Protein 2C0K (pdb70)

Secondary structure (P-SEA, 3-state):
ccaaaaaaaaaaaaaaaccaaaaaaaaaaaaaaaccccccccccccccccccccccaaaaaaaaaaaaaaaaaaaacccccccaaaaaaaaaaaaacccccccaaaaaaaaaaaaaaaaaaccccaaaaaaaaaaaaaaaaaaaaaaccc/ccaaaaaaaaaaaaaaaccaaaaaaaaaaaaaaaccccccccccccccccccccccaaaaaaaaaaaaaaaaaaaacccccccaaaaaaaaaaaaaaccccccaaaaaaaaaaaaaaaaaaccccaaaaaaaaaaaaaaaaaaaaaacc

Organism: Gasterophilus intestinalis (NCBI:txid84525)

Radius of gyration: 19.79 Å; Cα contacts (8 Å, |Δi|>4): 266; chains: 2; bounding box: 49×44×48 Å

Nearest PDB structures (foldseek):
  2c0k-assembly2_B  TM=1.004E+00  e=2.465E-19  Gasterophilus intestinalis
  2bk9-assembly1_A  TM=9.188E-0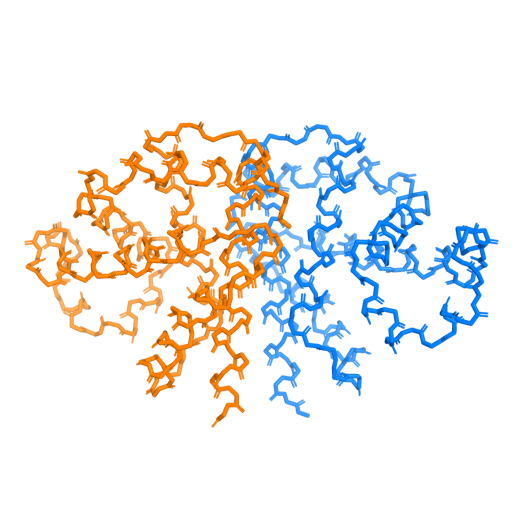1  e=6.749E-09  Drosophila melanogaster
  2g3h-assembly1_A  TM=9.208E-01  e=8.611E-09  Drosophila melanogaster
  5ziq-assembly3_C  TM=8.672E-01  e=3.592E-05  Ramazzottius varieornatus
  1x46-assembly1_A  TM=8.751E-01  e=2.290E-04  Tokunagayusurika akamusi

Solvent-accessible surface area: 15217 Å² total; per-residue (Å²): 14,68,79,135,30,14,86,30,1,65,135,9,2,109,62,1,27,90,80,22,62,129,4,0,22,57,0,1,73,74,13,2,149,86,29,76,91,4,25,90,48,40,63,109,3,106,152,49,91,70,128,81,3,40,159,42,74,136,0,84,66,59,0,30,165,39,3,132,39,6,8,88,0,7,142,10,6,39,72,98,24,63,51,98,121,0,48,82,10,7,101,93,17,3,148,94,64,82,70,112,186,31,118,27,90,10,17,10,8,25,1,3,0,5,1,53,5,1,47,79,33,40,98,10,63,56,163,17,2,15,0,3,0,19,1,4,7,53,0,9,17,26,1,57,62,57,31,85,153,70,15,83,73,127,27,15,80,22,1,73,131,5,1,110,63,2,29,87,77,24,60,124,3,0,20,65,0,2,107,79,13,14,184,91,29,78,75,3,36,88,82,41,70,118,7,124,154,57,89,79,137,91,10,39,59,37,81,131,1,98,83,63,0,35,98,37,4,142,41,6,8,92,0,6,138,17,5,40,71,92,25,58,74,70,48,0,46,89,16,8,80,122,17,0,113,86,54,82,149,77,147,29,114,28,72,13,23,10,12,28,1,2,1,2,3,52,7,1,49,76,38,41,94,9,65,50,149,22,4,16,1,2,1,21,0,4,8,38,0,9,14,26,1,54,73,60,27,93,130

B-factor: mean 46.14, std 9.53, range [27.05, 77.06]

Structure (mmCIF, N/CA/C/O backbone):
data_2C0K
#
_entry.id   2C0K
#
_cell.length_a   47.697
_cell.length_b   47.697
_cell.length_c   145.245
_cell.angle_alpha   90.00
_cell.angle_beta   90.00
_cell.angle_gamma   120.00
#
_symmetry.space_group_name_H-M   'P 31'
#
loop_
_entity.id
_entity.type
_entity.pdbx_description
1 polymer HEMOGLOBIN
2 non-polymer 'PROTOPORPHYRIN IX CONTAINING FE'
3 non-polymer 'OXYGEN MOLECULE'
4 water water
#
loop_
_atom_site.group_PDB
_atom_site.id
_atom_site.type_symbol
_atom_site.label_atom_id
_atom_site.label_alt_id
_atom_site.label_comp_id
_atom_site.label_asym_id
_atom_site.label_entity_id
_atom_site.label_seq_id
_atom_site.pdbx_PDB_ins_code
_atom_site.Cartn_x
_atom_site.Cartn_y
_atom_site.Cartn_z
_atom_site.occupancy
_atom_site.B_iso_or_equiv
_atom_site.auth_seq_id
_atom_site.auth_comp_id
_atom_site.auth_asym_id
_atom_site.auth_atom_id
_atom_site.pdbx_PDB_model_num
ATOM 1 N N . MET A 1 1 ? 10.263 -7.566 -4.747 1.00 47.36 1 MET A N 1
ATOM 2 C CA . MET A 1 1 ? 9.077 -7.905 -5.617 1.00 47.69 1 MET A CA 1
ATOM 3 C C . MET A 1 1 ? 9.155 -9.333 -6.212 1.00 47.89 1 MET A C 1
ATOM 4 O O . MET A 1 1 ? 10.028 -9.649 -7.048 1.00 48.03 1 MET A O 1
ATOM 9 N N . ASN A 1 2 ? 8.229 -10.164 -5.758 1.00 47.66 2 ASN A N 1
ATOM 10 C CA . ASN A 1 2 ? 8.058 -11.566 -6.180 1.00 47.92 2 ASN A CA 1
ATOM 11 C C . ASN A 1 2 ? 8.046 -11.829 -7.684 1.00 48.09 2 ASN A C 1
ATOM 12 O O . ASN A 1 2 ? 7.713 -10.959 -8.465 1.00 49.43 2 ASN A O 1
ATOM 17 N N . SER A 1 3 ? 8.207 -13.098 -8.042 1.00 47.56 3 SER A N 1
ATOM 18 C CA . SER A 1 3 ? 7.861 -13.597 -9.382 1.00 47.02 3 SER A CA 1
ATOM 19 C C . SER A 1 3 ? 6.306 -13.797 -9.568 1.00 46.84 3 SER A C 1
ATOM 20 O O . SER A 1 3 ? 5.763 -13.554 -10.647 1.00 46.28 3 SER A O 1
ATOM 23 N N . GLU A 1 4 ? 5.629 -14.255 -8.520 1.00 46.46 4 GLU A N 1
ATOM 24 C CA . GLU A 1 4 ? 4.158 -14.347 -8.540 1.00 47.16 4 GLU A CA 1
ATOM 25 C C . GLU A 1 4 ? 3.488 -12.950 -8.442 1.00 44.97 4 GLU A C 1
ATOM 26 O O . GLU A 1 4 ? 2.398 -12.743 -8.961 1.00 45.27 4 GLU A O 1
ATOM 32 N N . GLU A 1 5 ? 4.153 -12.016 -7.769 1.00 42.57 5 GLU A N 1
ATOM 33 C CA . GLU A 1 5 ? 3.642 -10.663 -7.646 1.00 41.28 5 GLU A CA 1
ATOM 34 C C . GLU A 1 5 ? 3.719 -9.868 -9.002 1.00 41.23 5 GLU A C 1
ATOM 35 O O . GLU A 1 5 ? 2.779 -9.146 -9.369 1.00 40.43 5 GLU A O 1
ATOM 41 N N . VAL A 1 6 ? 4.823 -10.054 -9.737 1.00 40.86 6 VAL A N 1
ATOM 42 C CA . VAL A 1 6 ? 5.008 -9.433 -11.062 1.00 40.00 6 VAL A CA 1
ATOM 43 C C . VAL A 1 6 ? 3.943 -9.910 -12.043 1.00 40.80 6 VAL A C 1
ATOM 44 O O . VAL A 1 6 ? 3.342 -9.104 -12.780 1.00 40.67 6 VAL A O 1
ATOM 48 N N . ASN A 1 7 ? 3.727 -11.219 -12.075 1.00 40.76 7 ASN A N 1
ATOM 49 C CA . ASN A 1 7 ? 2.778 -11.796 -12.987 1.00 41.13 7 ASN A CA 1
ATOM 50 C C . ASN A 1 7 ? 1.316 -11.415 -12.639 1.00 40.60 7 ASN A C 1
ATOM 51 O O . ASN A 1 7 ? 0.492 -11.211 -13.525 1.00 40.39 7 ASN A O 1
ATOM 56 N N . ASP A 1 8 ? 1.033 -11.263 -11.354 1.00 40.19 8 ASP A N 1
ATOM 57 C CA . ASP A 1 8 ? -0.297 -10.822 -10.927 1.00 40.43 8 ASP A CA 1
ATOM 58 C C . ASP A 1 8 ? -0.599 -9.367 -11.345 1.00 39.58 8 ASP A C 1
ATOM 59 O O . ASP A 1 8 ? -1.730 -9.050 -11.771 1.00 38.39 8 ASP A O 1
ATOM 64 N N . ILE A 1 9 ? 0.420 -8.499 -11.236 1.00 38.62 9 ILE A N 1
ATOM 65 C CA . ILE A 1 9 ? 0.298 -7.121 -11.631 1.00 38.47 9 ILE A CA 1
ATOM 66 C C . ILE A 1 9 ? 0.106 -6.993 -13.139 1.00 40.23 9 ILE A C 1
ATOM 67 O O . ILE A 1 9 ? -0.700 -6.185 -13.597 1.00 41.66 9 ILE A O 1
ATOM 72 N N . LYS A 1 10 ? 0.815 -7.825 -13.908 1.00 41.10 10 LYS A N 1
ATOM 73 C CA . LYS A 1 10 ? 0.638 -7.861 -15.375 1.00 41.23 10 LYS A CA 1
ATOM 74 C C . LYS A 1 10 ? -0.729 -8.403 -15.800 1.00 41.68 10 LYS A C 1
ATOM 75 O O . LYS A 1 10 ? -1.428 -7.776 -16.599 1.00 42.99 10 LYS A O 1
ATOM 81 N N . ARG A 1 11 ? -1.108 -9.566 -15.282 1.00 41.08 11 ARG A N 1
ATOM 82 C CA . ARG A 1 11 ? -2.376 -10.176 -15.678 1.00 41.64 11 ARG A CA 1
ATOM 83 C C . ARG A 1 11 ? -3.567 -9.223 -15.418 1.00 40.22 11 ARG A C 1
ATOM 84 O O . ARG A 1 11 ? -4.337 -8.935 -16.309 1.00 40.33 11 ARG A O 1
ATOM 92 N N . THR A 1 12 ? -3.652 -8.701 -14.202 1.00 39.68 12 THR A N 1
ATOM 93 C CA . THR A 1 12 ? -4.756 -7.808 -13.812 1.00 37.82 12 THR A CA 1
ATOM 94 C C . THR A 1 12 ? -4.684 -6.422 -14.501 1.00 37.01 12 THR A C 1
ATOM 95 O O . THR A 1 12 ? -5.704 -5.829 -14.812 1.00 36.82 12 THR A O 1
ATOM 99 N N . TRP A 1 13 ? -3.481 -5.928 -14.736 1.00 36.72 13 TRP A N 1
ATOM 100 C CA . TRP A 1 13 ? -3.336 -4.613 -15.334 1.00 37.44 13 TRP A CA 1
ATOM 101 C C . TRP A 1 13 ? -3.875 -4.559 -16.793 1.00 37.25 13 TRP A C 1
ATOM 102 O O . TRP A 1 13 ? -4.479 -3.580 -17.193 1.00 36.61 13 TRP A O 1
ATOM 113 N N . GLU A 1 14 ? -3.682 -5.647 -17.541 1.00 37.60 14 GLU A N 1
ATOM 114 C CA . GLU A 1 14 ? -4.237 -5.778 -18.910 1.00 38.18 14 GLU A CA 1
ATOM 115 C C . GLU A 1 14 ? -5.721 -5.440 -19.009 1.00 38.53 14 GLU A C 1
ATOM 116 O O . GLU A 1 14 ? -6.172 -4.949 -20.023 1.00 39.05 14 GLU A O 1
ATOM 122 N N . VAL A 1 15 ? -6.483 -5.782 -17.978 1.00 38.88 15 VAL A N 1
ATOM 123 C CA . VAL A 1 15 ? -7.924 -5.497 -17.956 1.00 38.81 15 VAL A CA 1
ATOM 124 C C . VAL A 1 15 ? -8.191 -3.981 -17.942 1.00 39.15 15 VAL A C 1
ATOM 125 O O . VAL A 1 15 ? -9.132 -3.503 -18.582 1.00 40.34 15 VAL A O 1
ATOM 129 N N . VAL A 1 16 ? -7.370 -3.236 -17.196 1.00 38.56 16 VAL A N 1
ATOM 130 C CA . VAL A 1 16 ? -7.522 -1.781 -17.107 1.00 37.91 16 VAL A CA 1
ATOM 131 C C . VAL A 1 16 ? -7.023 -1.131 -18.389 1.00 39.12 16 VAL A C 1
ATOM 132 O O . VAL A 1 16 ? -7.612 -0.158 -18.875 1.00 38.96 16 VAL A O 1
ATOM 136 N N . ALA A 1 17 ? -5.925 -1.677 -18.936 1.00 39.63 17 ALA A N 1
ATOM 137 C CA . ALA A 1 17 ? -5.298 -1.136 -20.152 1.00 39.81 17 ALA A CA 1
ATOM 138 C C . ALA A 1 17 ? -6.206 -1.262 -21.372 1.00 40.64 17 ALA A C 1
ATOM 139 O O . ALA A 1 17 ? -5.976 -0.611 -22.384 1.00 41.29 17 ALA A O 1
ATOM 141 N N . ALA A 1 18 ? -7.230 -2.106 -21.271 1.00 40.80 18 ALA A N 1
ATOM 142 C CA . ALA A 1 18 ? -8.152 -2.315 -22.375 1.00 42.86 18 ALA A CA 1
ATOM 143 C C . ALA A 1 18 ? -9.085 -1.089 -22.621 1.00 44.15 18 ALA A C 1
ATOM 144 O O . ALA A 1 18 ? -9.606 -0.909 -23.728 1.00 44.36 18 ALA A O 1
ATOM 146 N N . LYS A 1 19 ? -9.262 -0.253 -21.578 1.00 45.70 19 LYS A N 1
ATOM 147 C CA . LYS A 1 19 ? -10.222 0.878 -21.604 1.00 46.71 19 LYS A CA 1
ATOM 148 C C . LYS A 1 19 ? -9.614 2.138 -20.953 1.00 46.98 19 LYS A C 1
ATOM 149 O O . LYS A 1 19 ? -10.205 2.719 -20.059 1.00 47.92 19 LYS A O 1
ATOM 155 N N . MET A 1 20 ? -8.437 2.547 -21.431 1.00 47.40 20 MET A N 1
ATOM 156 C CA . MET A 1 20 ? -7.605 3.577 -20.758 1.00 47.61 20 MET A CA 1
ATOM 157 C C . MET A 1 20 ? -8.375 4.867 -20.462 1.00 47.84 20 MET A C 1
ATOM 158 O O . MET A 1 20 ? -8.241 5.454 -19.380 1.00 47.28 20 MET A O 1
ATOM 163 N N . THR A 1 21 ? -9.121 5.340 -21.452 1.00 48.29 21 THR A N 1
ATOM 164 C CA . THR A 1 21 ? -9.797 6.611 -21.347 1.00 48.48 21 THR A CA 1
ATOM 165 C C . THR A 1 21 ? -10.942 6.560 -20.316 1.00 48.13 21 THR A C 1
ATOM 166 O O . THR A 1 21 ? -11.119 7.503 -19.519 1.00 48.06 21 THR A O 1
ATOM 170 N N . GLU A 1 22 ? -11.681 5.453 -20.304 1.00 47.23 22 GLU A N 1
ATOM 171 C CA . GLU A 1 22 ? -12.753 5.268 -19.330 1.00 48.12 22 GLU A CA 1
ATOM 172 C C . GLU A 1 22 ? -12.218 5.112 -17.893 1.00 46.95 22 GLU A C 1
ATOM 173 O O . GLU A 1 22 ? -12.840 5.575 -16.939 1.00 47.37 22 GLU A O 1
ATOM 179 N N . ALA A 1 23 ? -11.059 4.477 -17.755 1.00 45.41 23 ALA A N 1
ATOM 180 C CA . ALA A 1 23 ? -10.415 4.338 -16.456 1.00 43.90 23 ALA A CA 1
ATOM 181 C C . ALA A 1 23 ? -9.786 5.661 -15.997 1.00 43.18 23 ALA A C 1
ATOM 182 O O . ALA A 1 23 ? -9.803 5.985 -14.812 1.00 42.31 23 ALA A O 1
ATOM 184 N N . GLY A 1 24 ? -9.231 6.418 -16.948 1.00 42.40 24 GLY A N 1
ATOM 185 C CA . GLY A 1 24 ? -8.555 7.674 -16.629 1.00 41.77 24 GLY A CA 1
ATOM 186 C C . GLY A 1 24 ? -9.510 8.723 -16.095 1.00 41.49 24 GLY A C 1
ATOM 187 O O . GLY A 1 24 ? -9.210 9.407 -15.116 1.00 40.91 24 GLY A O 1
ATOM 188 N N . VAL A 1 25 ? -10.671 8.843 -16.755 1.00 41.23 25 VAL A N 1
ATOM 189 C CA . VAL A 1 25 ? -11.740 9.754 -16.333 1.00 41.09 25 VAL A CA 1
A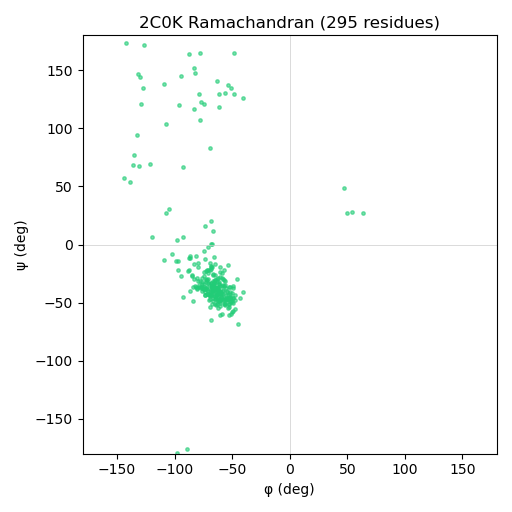TOM 190 C C . VAL A 1 25 ? -12.237 9.401 -14.911 1.00 41.39 25 VAL A C 1
ATOM 191 O O . VAL A 1 25 ? -12.244 10.252 -14.004 1.00 41.22 25 VAL A O 1
ATOM 195 N N . GLU A 1 26 ? -12.598 8.141 -14.719 1.00 41.59 26 GLU A N 1
ATOM 196 C CA . GLU A 1 26 ? -12.938 7.630 -13.402 1.00 41.60 26 GLU A CA 1
ATOM 197 C C . GLU A 1 26 ? -11.848 7.945 -12.366 1.00 41.35 26 GLU A C 1
ATOM 198 O O . GLU A 1 26 ? -12.147 8.371 -11.251 1.00 41.44 26 GLU A O 1
ATOM 204 N N . MET A 1 27 ? -10.588 7.726 -12.736 1.00 41.15 27 MET A N 1
ATOM 205 C CA . MET A 1 27 ? -9.480 7.988 -11.818 1.00 41.26 27 MET A CA 1
ATOM 206 C C . MET A 1 27 ? -9.436 9.487 -11.392 1.00 40.48 27 MET A C 1
ATOM 207 O O . MET A 1 27 ? -9.402 9.793 -10.221 1.00 39.66 27 MET A O 1
ATOM 212 N N . LEU A 1 28 ? -9.485 10.393 -12.369 1.00 40.54 28 LEU A N 1
ATOM 213 C CA . LEU A 1 28 ? -9.321 11.832 -12.088 1.00 40.94 28 LEU A CA 1
ATOM 214 C C . LEU A 1 28 ? -10.498 12.425 -11.281 1.00 40.96 28 LEU A C 1
ATOM 215 O O . LEU A 1 28 ? -10.296 13.275 -10.429 1.00 40.75 28 LEU A O 1
ATOM 220 N N . LYS A 1 29 ? -11.714 11.957 -11.555 1.00 41.09 29 LYS A N 1
ATOM 221 C CA . LYS A 1 29 ? -12.903 12.503 -10.887 1.00 41.54 29 LYS A CA 1
ATOM 222 C C . LYS A 1 29 ? -13.115 11.994 -9.440 1.00 41.26 29 LYS A C 1
ATOM 223 O O . LYS A 1 29 ? -13.603 12.728 -8.591 1.00 41.39 29 LYS A O 1
ATOM 229 N N . ARG A 1 30 ? -12.703 10.761 -9.166 1.00 40.89 30 ARG A N 1
ATOM 230 C CA . ARG A 1 30 ? -12.579 10.289 -7.781 1.00 40.83 30 ARG A CA 1
ATOM 231 C C . ARG A 1 30 ? -11.520 11.097 -7.049 1.00 40.16 30 ARG A C 1
ATOM 232 O O . ARG A 1 30 ? -11.710 11.510 -5.898 1.00 41.37 30 ARG A O 1
ATOM 240 N N . TYR A 1 31 ? -10.401 11.306 -7.717 1.00 38.54 31 TYR A N 1
ATOM 241 C CA . TYR A 1 31 ? -9.251 11.931 -7.118 1.00 37.70 31 TYR A CA 1
ATOM 242 C C . TYR A 1 31 ? -9.547 13.390 -6.703 1.00 38.69 31 TYR A C 1
ATOM 243 O O . TYR A 1 31 ? -9.211 13.807 -5.590 1.00 39.33 31 TYR A O 1
ATOM 252 N N . PHE A 1 32 ? -10.184 14.148 -7.592 1.00 38.99 32 PHE A N 1
ATOM 253 C CA . PHE A 1 32 ? -10.482 15.543 -7.307 1.00 39.70 32 PHE A CA 1
ATOM 254 C C . PHE A 1 32 ? -11.668 15.679 -6.337 1.00 41.16 32 PHE A C 1
ATOM 255 O O . PHE A 1 32 ? -11.711 16.619 -5.521 1.00 42.12 32 PHE A O 1
ATOM 263 N N . LYS A 1 33 ? -12.578 14.698 -6.375 1.00 41.66 33 LYS A N 1
ATOM 264 C CA . LYS A 1 33 ? -13.720 14.653 -5.458 1.00 43.19 33 LYS A CA 1
ATOM 265 C C . LYS A 1 33 ? -13.259 14.333 -4.044 1.00 43.66 33 LYS A C 1
ATOM 266 O O . LYS A 1 33 ? -13.705 14.940 -3.085 1.00 43.42 33 LYS A O 1
ATOM 272 N N . LYS A 1 34 ? -12.353 13.377 -3.930 1.00 44.62 34 LYS A N 1
ATOM 273 C CA . LYS A 1 34 ? -11.900 12.907 -2.633 1.00 45.29 34 LYS A CA 1
ATOM 274 C C . LYS A 1 34 ? -10.779 13.788 -2.082 1.00 45.41 34 LYS A C 1
ATOM 275 O O . LYS A 1 34 ? -10.592 13.872 -0.888 1.00 46.48 34 LYS A O 1
ATOM 281 N N . TYR A 1 35 ? -10.039 14.439 -2.968 1.00 45.55 35 TYR A N 1
ATOM 282 C CA . TYR A 1 35 ? -8.903 15.250 -2.554 1.00 45.83 35 TYR A CA 1
ATOM 283 C C . TYR A 1 35 ? -8.869 16.590 -3.286 1.00 46.17 35 TYR A C 1
ATOM 284 O O . TYR A 1 35 ? -7.964 16.846 -4.061 1.00 46.38 35 TYR A O 1
ATOM 293 N N . PRO A 1 36 ? -9.833 17.475 -2.989 1.00 46.91 36 PRO A N 1
ATOM 294 C CA . PRO A 1 36 ? -10.081 18.655 -3.843 1.00 46.37 36 PRO A CA 1
ATOM 295 C C . PRO A 1 36 ? -8.945 19.670 -3.810 1.00 45.72 36 PRO A C 1
ATOM 296 O O . PRO A 1 36 ? -8.832 20.485 -4.717 1.00 45.71 36 PRO A O 1
ATOM 300 N N . HIS A 1 37 ? -8.102 19.614 -2.785 1.00 44.93 37 HIS A N 1
ATOM 301 C CA . HIS A 1 37 ? -6.934 20.507 -2.729 1.00 44.89 37 HIS A CA 1
ATOM 302 C C . HIS A 1 37 ? -5.997 20.352 -3.950 1.00 44.76 37 HIS A C 1
ATOM 303 O O . HIS A 1 37 ? -5.438 21.321 -4.431 1.00 44.84 37 HIS A O 1
ATOM 310 N N . ASN A 1 38 ? -5.878 19.129 -4.456 1.00 45.06 38 ASN A N 1
ATOM 311 C CA . ASN A 1 38 ? -4.981 18.828 -5.591 1.00 45.08 38 ASN A CA 1
ATOM 312 C C . ASN A 1 38 ? -5.421 19.512 -6.895 1.00 45.90 38 ASN A C 1
ATOM 313 O O . ASN A 1 38 ? -4.680 19.519 -7.894 1.00 45.87 38 ASN A O 1
ATOM 318 N N . LEU A 1 39 ? -6.629 20.078 -6.875 1.00 46.48 39 LEU A N 1
ATOM 319 C CA . LEU A 1 39 ? -7.131 20.892 -7.970 1.00 46.61 39 LEU A CA 1
ATOM 320 C C . LEU A 1 39 ? -6.242 22.152 -8.198 1.00 46.91 39 LEU A C 1
ATOM 321 O O . LEU A 1 39 ? -6.039 22.590 -9.337 1.00 47.06 39 LEU A O 1
ATOM 326 N N . ASN A 1 40 ? -5.663 22.673 -7.122 1.00 46.83 40 ASN A N 1
ATOM 327 C CA . ASN A 1 40 ? -4.820 23.863 -7.216 1.00 46.94 40 ASN A CA 1
ATOM 328 C C . ASN A 1 40 ? -3.642 23.711 -8.193 1.00 47.09 40 ASN A C 1
ATOM 329 O O . ASN A 1 40 ? -3.099 24.714 -8.685 1.00 47.42 40 ASN A O 1
ATOM 334 N N . HIS A 1 41 ? -3.252 22.464 -8.467 1.00 46.53 41 HIS A N 1
ATOM 335 C CA . HIS A 1 41 ? -2.115 22.189 -9.341 1.00 46.20 41 HIS A CA 1
ATOM 336 C C . HIS A 1 41 ? -2.543 22.221 -10.771 1.00 46.42 41 HIS A C 1
ATOM 337 O O . HIS A 1 41 ? -1.712 22.293 -11.670 1.00 46.00 41 HIS A O 1
ATOM 344 N N . PHE A 1 42 ? -3.858 22.139 -10.985 1.00 46.76 42 PHE A N 1
ATOM 345 C CA . PHE A 1 42 ? -4.435 22.140 -12.321 1.00 47.50 42 PHE A CA 1
ATOM 346 C C . PHE A 1 42 ? -5.415 23.318 -12.488 1.00 48.16 42 PHE A C 1
ATOM 347 O O . PHE A 1 42 ? -6.641 23.105 -12.595 1.00 47.92 42 PHE A O 1
ATOM 355 N N . PRO A 1 43 ? -4.883 24.566 -12.527 1.00 49.00 43 PRO A N 1
ATOM 356 C CA . PRO A 1 43 ? -5.726 25.799 -12.594 1.00 49.49 43 PRO A CA 1
ATOM 357 C C . PRO A 1 43 ? -6.845 25.716 -13.665 1.00 50.06 43 PRO A C 1
ATOM 358 O O . PRO A 1 43 ? -7.993 26.075 -13.392 1.00 49.85 43 PRO A O 1
ATOM 362 N N . TRP A 1 44 ? -6.509 25.203 -14.845 1.00 50.77 44 TRP A N 1
ATOM 363 C CA . TRP A 1 44 ? -7.482 25.075 -15.934 1.00 51.60 44 TRP A CA 1
ATOM 364 C C . TRP A 1 44 ? -8.704 24.214 -15.571 1.00 52.53 44 TRP A C 1
ATOM 365 O O . TRP A 1 44 ? -9.794 24.421 -16.105 1.00 52.58 44 TRP A O 1
ATOM 376 N N . PHE A 1 45 ? -8.521 23.252 -14.667 1.00 53.71 45 PHE A N 1
ATOM 377 C CA . PHE A 1 45 ? -9.599 22.310 -14.348 1.00 55.06 45 PHE A CA 1
ATOM 378 C C . PHE A 1 45 ? -10.590 22.829 -13.286 1.00 56.23 45 PHE A C 1
ATOM 379 O O . PHE A 1 45 ? -11.776 22.444 -13.287 1.00 56.68 45 PHE A O 1
ATOM 387 N N . LYS A 1 46 ? -10.125 23.723 -12.411 1.00 57.13 46 LYS A N 1
ATOM 388 C CA . LYS A 1 46 ? -11.032 24.359 -11.427 1.00 58.28 46 LYS A CA 1
ATOM 389 C C . LYS A 1 46 ? -11.929 25.412 -12.065 1.00 58.52 46 LYS A C 1
ATOM 390 O O . LYS A 1 46 ? -13.011 25.699 -11.559 1.00 59.75 46 LYS A O 1
ATOM 396 N N . GLU A 1 47 ? -11.487 25.958 -13.195 1.00 57.91 47 GLU A N 1
ATOM 397 C CA . GLU A 1 47 ? -12.224 27.000 -13.894 1.00 57.12 47 GLU A CA 1
ATOM 398 C C . GLU A 1 47 ? -13.533 26.466 -14.486 1.00 57.20 47 GLU A C 1
ATOM 399 O O . GLU A 1 47 ? -14.273 27.199 -15.120 1.00 57.76 47 GLU A O 1
ATOM 405 N N . ILE A 1 48 ? -13.803 25.183 -14.268 1.00 56.88 48 ILE A N 1
ATOM 406 C CA . ILE A 1 48 ? -14.917 24.501 -14.927 1.00 56.54 48 ILE A CA 1
ATOM 407 C C . ILE A 1 48 ? -15.770 23.824 -13.876 1.00 56.40 48 ILE A C 1
ATOM 408 O O . ILE A 1 48 ? -15.246 23.180 -12.981 1.00 56.92 48 ILE A O 1
ATOM 413 N N . PRO A 1 49 ? -17.098 23.970 -13.974 1.00 56.38 49 PRO A N 1
ATOM 414 C CA . PRO A 1 49 ? -17.988 23.267 -13.025 1.00 56.81 49 PRO A CA 1
ATOM 415 C C . PRO A 1 49 ? -17.703 21.742 -12.972 1.00 57.00 49 PRO A C 1
ATOM 416 O O . PRO A 1 49 ? -17.476 21.108 -14.012 1.00 56.97 49 PRO A O 1
ATOM 420 N N . PHE A 1 50 ? -17.697 21.188 -11.761 1.00 57.37 50 PHE A N 1
ATOM 421 C CA . PHE A 1 50 ? -17.155 19.848 -11.506 1.00 57.84 50 PHE A CA 1
ATOM 422 C C . PHE A 1 50 ? -17.829 18.746 -12.323 1.00 57.83 50 PHE A C 1
ATOM 423 O O . PHE A 1 50 ? -17.176 17.812 -12.760 1.00 58.43 50 PHE A O 1
ATOM 431 N N . ASP A 1 51 ? -19.147 18.833 -12.467 1.00 57.81 51 ASP A N 1
ATOM 432 C CA . ASP A 1 51 ? -19.912 17.805 -13.150 1.00 57.88 51 ASP A CA 1
ATOM 433 C C . ASP A 1 51 ? -19.721 17.879 -14.681 1.00 57.38 51 ASP A C 1
ATOM 434 O O . ASP A 1 51 ? -20.195 17.012 -15.422 1.00 57.37 51 ASP A O 1
ATOM 439 N N . ASP A 1 52 ? -19.009 18.902 -15.134 1.00 56.75 52 ASP A N 1
ATOM 440 C CA . ASP A 1 52 ? -18.752 19.093 -16.560 1.00 56.52 52 ASP A CA 1
ATOM 441 C C . ASP A 1 52 ? -17.397 18.542 -16.987 1.00 55.41 52 ASP A C 1
ATOM 442 O O . ASP A 1 52 ? -17.129 18.397 -18.179 1.00 55.73 52 ASP A O 1
ATOM 447 N N . LEU A 1 53 ? -16.544 18.246 -16.010 1.00 54.16 53 LEU A N 1
ATOM 448 C CA . LEU A 1 53 ? -15.168 17.821 -16.283 1.00 53.02 53 LEU A CA 1
ATOM 449 C C . LEU A 1 53 ? -15.066 16.458 -17.066 1.00 52.78 53 LEU A C 1
ATOM 450 O O . LEU A 1 53 ? -14.297 16.352 -18.032 1.00 51.43 53 LEU A O 1
ATOM 455 N N . PRO A 1 54 ? -15.822 15.415 -16.614 1.00 52.91 54 PRO A N 1
ATOM 456 C CA . PRO A 1 54 ? -15.802 14.118 -17.291 1.00 53.51 54 PRO A CA 1
ATOM 457 C C . PRO A 1 54 ? -15.918 14.222 -18.817 1.00 54.23 54 PRO A C 1
ATOM 458 O O . PRO A 1 54 ? -15.357 13.391 -19.534 1.00 54.43 54 PRO A O 1
ATOM 462 N N . GLU A 1 55 ? -16.599 15.255 -19.299 1.00 55.06 55 GLU A N 1
ATOM 463 C CA . GLU A 1 55 ? -16.890 15.388 -20.732 1.00 55.94 55 GLU A CA 1
ATOM 464 C C . GLU A 1 55 ? -16.047 16.504 -21.392 1.00 55.21 55 GLU A C 1
ATOM 465 O O . GLU A 1 55 ? -16.457 17.093 -22.392 1.00 55.63 55 GLU A O 1
ATOM 471 N N . ASN A 1 56 ? -14.870 16.773 -20.818 1.00 54.10 56 ASN A N 1
ATOM 472 C CA . ASN A 1 56 ? -13.971 17.814 -21.316 1.00 52.51 56 ASN A CA 1
ATOM 473 C C . ASN A 1 56 ? -12.720 17.198 -21.964 1.00 51.63 56 ASN A C 1
ATOM 474 O O . ASN A 1 56 ? -12.159 16.234 -21.455 1.00 51.31 56 ASN A O 1
ATOM 479 N N . ALA A 1 57 ? -12.301 17.761 -23.090 1.00 50.52 57 ALA A N 1
ATOM 480 C CA . ALA A 1 57 ? -11.328 17.100 -23.964 1.00 48.90 57 ALA A CA 1
ATOM 481 C C . ALA A 1 57 ? -9.930 17.011 -23.321 1.00 47.73 57 ALA A C 1
ATOM 482 O O . ALA A 1 57 ? -9.260 15.982 -23.412 1.00 47.59 57 ALA A O 1
ATOM 484 N N . ARG A 1 58 ? -9.501 18.091 -22.681 1.00 45.66 58 ARG A N 1
ATOM 485 C CA . ARG A 1 58 ? -8.202 18.124 -22.052 1.00 43.66 58 ARG A CA 1
ATOM 486 C C . ARG A 1 58 ? -8.185 17.196 -20.827 1.00 42.42 58 ARG A C 1
ATOM 487 O O . ARG A 1 58 ? -7.138 16.724 -20.404 1.00 42.01 58 ARG A O 1
ATOM 495 N N . PHE A 1 59 ? -9.367 16.913 -20.307 1.00 40.77 59 PHE A N 1
ATOM 496 C CA . PHE A 1 59 ? -9.519 16.193 -19.067 1.00 39.49 59 PHE A CA 1
ATOM 497 C C . PHE A 1 59 ? -9.518 14.668 -19.308 1.00 39.37 59 PHE A C 1
ATOM 498 O O . PHE A 1 59 ? -8.929 13.914 -18.530 1.00 39.66 59 PHE A O 1
ATOM 506 N N . LYS A 1 60 ? -10.173 14.231 -20.390 1.00 39.25 60 LYS A N 1
ATOM 507 C CA . LYS A 1 60 ? -10.075 12.820 -20.855 1.00 40.42 60 LYS A CA 1
ATOM 508 C C . LYS A 1 60 ? -8.672 12.491 -21.369 1.00 40.00 60 LYS A C 1
ATOM 509 O O . LYS A 1 60 ? -8.117 11.457 -21.052 1.00 40.27 60 LYS A O 1
ATOM 515 N N . THR A 1 61 ? -8.100 13.399 -22.126 1.00 40.27 61 THR A N 1
ATOM 516 C CA . THR A 1 61 ? -6.770 13.208 -22.664 1.00 41.62 61 THR A CA 1
ATOM 517 C C . THR A 1 61 ? -5.688 13.099 -21.573 1.00 41.58 61 THR A C 1
ATOM 518 O O . THR A 1 61 ? -4.736 12.301 -21.699 1.00 41.78 61 THR A O 1
ATOM 522 N N . HIS A 1 62 ? -5.830 13.890 -20.510 1.00 41.29 62 HIS A N 1
ATOM 523 C CA . HIS A 1 62 ? -4.831 13.901 -19.456 1.00 40.02 62 HIS A CA 1
ATOM 524 C C . HIS A 1 62 ? -4.900 12.632 -18.603 1.00 39.71 62 HIS A C 1
ATOM 525 O O . HIS A 1 62 ? -3.864 12.078 -18.220 1.00 38.80 62 HIS A O 1
ATOM 532 N N . GLY A 1 63 ? -6.125 12.187 -18.304 1.00 38.60 63 GLY A N 1
ATOM 533 C CA . GLY A 1 63 ? -6.335 10.922 -17.643 1.00 38.52 63 GLY A CA 1
ATOM 534 C C . GLY A 1 63 ? -5.644 9.775 -18.365 1.00 39.09 63 GLY A C 1
ATOM 535 O O . GLY A 1 63 ? -4.840 9.044 -17.773 1.00 39.37 63 GLY A O 1
ATOM 536 N N . THR A 1 64 ? -5.939 9.632 -19.653 1.00 39.07 64 THR A N 1
ATOM 537 C CA . THR A 1 64 ? -5.267 8.644 -20.496 1.00 38.71 64 THR A CA 1
ATOM 538 C C . THR A 1 64 ? -3.708 8.710 -20.388 1.00 38.91 64 THR A C 1
ATOM 539 O O . THR A 1 64 ? -3.060 7.687 -20.138 1.00 39.70 64 THR A O 1
ATOM 543 N N . ARG A 1 65 ? -3.132 9.910 -20.515 1.00 37.61 65 ARG A N 1
ATOM 544 C CA . ARG A 1 65 ? -1.676 10.048 -20.496 1.00 37.76 65 ARG A CA 1
ATOM 545 C C . ARG A 1 65 ? -1.016 9.594 -19.167 1.00 37.15 65 ARG A C 1
ATOM 546 O O . ARG A 1 65 ? 0.065 9.046 -19.181 1.00 36.80 65 ARG A O 1
ATOM 554 N N . ILE A 1 66 ? -1.675 9.857 -18.025 1.00 37.24 66 ILE A N 1
ATOM 555 C CA . ILE A 1 66 ? -1.183 9.340 -16.711 1.00 35.75 66 ILE A CA 1
ATOM 556 C C . ILE A 1 66 ? -1.084 7.796 -16.740 1.00 36.03 66 ILE A C 1
ATOM 557 O O . ILE A 1 66 ? -0.043 7.220 -16.400 1.00 35.39 66 ILE A O 1
ATOM 562 N N . LEU A 1 67 ? -2.147 7.152 -17.220 1.00 35.75 67 LEU A N 1
ATOM 563 C CA . LEU A 1 67 ? -2.241 5.689 -17.202 1.00 35.12 67 LEU A CA 1
ATOM 564 C C . LEU A 1 67 ? -1.323 5.016 -18.241 1.00 35.41 67 LEU A C 1
ATOM 565 O O . LEU A 1 67 ? -0.847 3.930 -18.024 1.00 35.12 67 LEU A O 1
ATOM 570 N N . ARG A 1 68 ? -1.063 5.710 -19.351 1.00 36.60 68 ARG A N 1
ATOM 571 C CA . ARG A 1 68 ? -0.193 5.181 -20.417 1.00 36.69 68 ARG A CA 1
ATOM 572 C C . ARG A 1 68 ? 1.276 5.184 -20.006 1.00 36.86 68 ARG A C 1
ATOM 573 O O . ARG A 1 68 ? 2.047 4.309 -20.420 1.00 37.74 68 ARG A O 1
ATOM 581 N N . GLN A 1 69 ? 1.667 6.154 -19.183 1.00 37.05 69 GLN A N 1
ATOM 582 C CA . GLN A 1 69 ? 2.985 6.107 -18.542 1.00 37.54 69 GLN A CA 1
ATOM 583 C C . GLN A 1 69 ? 3.073 5.016 -17.462 1.00 37.53 69 GLN A C 1
ATOM 584 O O . GLN A 1 69 ? 4.049 4.303 -17.395 1.00 37.68 69 GLN A O 1
ATOM 590 N N . VAL A 1 70 ? 2.027 4.878 -16.647 1.00 37.49 70 VAL A N 1
ATOM 591 C CA . VAL A 1 70 ? 1.930 3.728 -15.734 1.00 38.26 70 VAL A CA 1
ATOM 592 C C . VAL A 1 70 ? 2.082 2.389 -16.509 1.00 39.22 70 VAL A C 1
ATOM 593 O O . VAL A 1 70 ? 2.768 1.466 -16.042 1.00 38.82 70 VAL A O 1
ATOM 597 N N . ASP A 1 71 ? 1.414 2.307 -17.683 1.00 39.85 71 ASP A N 1
ATOM 598 C CA . ASP A 1 71 ? 1.480 1.132 -18.588 1.00 40.49 71 ASP A CA 1
ATOM 599 C C . ASP A 1 71 ? 2.925 0.720 -18.889 1.00 41.16 71 ASP A C 1
ATOM 600 O O . ASP A 1 71 ? 3.273 -0.444 -18.790 1.00 41.41 71 ASP A O 1
ATOM 605 N N . GLU A 1 72 ? 3.754 1.686 -19.254 1.00 41.59 72 GLU A N 1
ATOM 606 C CA . GLU A 1 72 ? 5.149 1.409 -19.552 1.00 42.41 72 GLU A CA 1
ATOM 607 C C . GLU A 1 72 ? 5.894 0.871 -18.323 1.00 41.99 72 GLU A C 1
ATOM 608 O O . GLU A 1 72 ? 6.727 -0.045 -18.439 1.00 43.09 72 GLU A O 1
ATOM 614 N N . GLY A 1 73 ? 5.552 1.399 -17.148 1.00 41.61 73 GLY A N 1
ATOM 615 C CA . GLY A 1 73 ? 6.119 0.925 -15.888 1.00 40.47 73 GLY A CA 1
ATOM 616 C C . GLY A 1 73 ? 5.842 -0.547 -15.641 1.00 40.33 73 GLY A C 1
ATOM 617 O O . GLY A 1 73 ? 6.729 -1.288 -15.265 1.00 40.61 73 GLY A O 1
ATOM 618 N N . VAL A 1 74 ? 4.600 -0.964 -15.879 1.00 40.00 74 VAL A N 1
ATOM 619 C CA . VAL A 1 74 ? 4.208 -2.365 -15.746 1.00 39.91 74 VAL A CA 1
ATOM 620 C C . VAL A 1 74 ? 4.932 -3.296 -16.784 1.00 40.91 74 VAL A C 1
ATOM 621 O O . VAL A 1 74 ? 5.203 -4.476 -16.500 1.00 40.99 74 VAL A O 1
ATOM 625 N N . LYS A 1 75 ? 5.248 -2.747 -17.959 1.00 40.86 75 LYS A N 1
ATOM 626 C CA . LYS A 1 75 ? 5.881 -3.523 -19.019 1.00 40.90 75 LYS A CA 1
ATOM 627 C C . LYS A 1 75 ? 7.350 -3.801 -18.718 1.00 39.99 75 LYS A C 1
ATOM 628 O O . LYS A 1 75 ? 7.862 -4.847 -19.060 1.00 39.61 75 LYS A O 1
ATOM 634 N N . ALA A 1 76 ? 8.008 -2.847 -18.055 1.00 39.24 76 ALA A N 1
ATOM 635 C CA . ALA A 1 76 ? 9.425 -2.965 -17.709 1.00 38.13 76 ALA A CA 1
ATOM 636 C C . ALA A 1 76 ? 9.614 -3.565 -16.298 1.00 38.26 76 ALA A C 1
ATOM 637 O O . ALA A 1 76 ? 10.727 -3.599 -15.768 1.00 38.30 76 ALA A O 1
ATOM 639 N N . LEU A 1 77 ? 8.518 -4.003 -15.690 1.00 38.63 77 LEU A N 1
ATOM 640 C CA . LEU A 1 77 ? 8.568 -4.566 -14.340 1.00 38.99 77 LEU A CA 1
ATOM 641 C C . LEU A 1 77 ? 9.168 -5.984 -14.371 1.00 39.37 77 LEU A C 1
ATOM 642 O O . LEU A 1 77 ? 8.632 -6.881 -15.036 1.00 39.17 77 LEU A O 1
ATOM 647 N N . SER A 1 78 ? 10.271 -6.175 -13.645 1.00 39.55 78 SER A N 1
ATOM 648 C CA . SER A 1 78 ? 10.802 -7.518 -13.375 1.00 39.56 78 SER A CA 1
ATOM 649 C C . SER A 1 78 ? 11.024 -7.780 -11.853 1.00 40.19 78 SER A C 1
ATOM 650 O O . SER A 1 78 ? 10.909 -6.872 -11.021 1.00 40.25 78 SER A O 1
ATOM 653 N N . VAL A 1 79 ? 11.332 -9.025 -11.524 1.00 40.62 79 VAL A N 1
ATOM 654 C CA . VAL A 1 79 ? 11.540 -9.437 -10.169 1.00 41.09 79 VAL A CA 1
ATOM 655 C C . VAL A 1 79 ? 12.526 -8.512 -9.470 1.00 42.06 79 VAL A C 1
ATOM 656 O O . VAL A 1 79 ? 13.559 -8.136 -10.043 1.00 43.11 79 VAL A O 1
ATOM 660 N N . ASP A 1 80 ? 12.185 -8.112 -8.248 1.00 41.92 80 ASP A N 1
ATOM 661 C CA . ASP A 1 80 ? 13.002 -7.192 -7.488 1.00 42.27 80 ASP A CA 1
ATOM 662 C C . ASP A 1 80 ? 13.304 -5.916 -8.249 1.00 42.11 80 ASP A C 1
ATOM 663 O O . ASP A 1 80 ? 14.298 -5.253 -7.983 1.00 42.05 80 ASP A O 1
ATOM 668 N N . PHE A 1 81 ? 12.400 -5.544 -9.159 1.00 42.38 81 PHE A N 1
ATOM 669 C CA . PHE A 1 81 ? 12.609 -4.380 -10.052 1.00 43.40 81 PHE A CA 1
ATOM 670 C C . PHE A 1 81 ? 13.993 -4.398 -10.665 1.00 43.84 81 PHE A C 1
ATOM 671 O O . PHE A 1 81 ? 14.694 -3.418 -10.625 1.00 43.70 81 PHE A O 1
ATOM 679 N N . GLY A 1 82 ? 14.388 -5.545 -11.207 1.00 45.41 82 GLY A N 1
ATOM 680 C CA . GLY A 1 82 ? 15.804 -5.778 -11.576 1.00 46.57 82 GLY A CA 1
ATOM 681 C C . GLY A 1 82 ? 16.230 -5.138 -12.904 1.00 47.42 82 GLY A C 1
ATOM 682 O O . GLY A 1 82 ? 17.412 -5.007 -13.175 1.00 48.19 82 GLY A O 1
ATOM 683 N N . ASP A 1 83 ? 15.250 -4.736 -13.719 1.00 48.00 83 ASP A N 1
ATOM 684 C CA . ASP A 1 83 ? 15.511 -4.206 -15.079 1.00 48.60 83 ASP A CA 1
ATOM 685 C C . ASP A 1 83 ? 15.558 -2.646 -15.100 1.00 48.21 83 ASP A C 1
ATOM 686 O O . ASP A 1 83 ? 14.574 -1.989 -14.775 1.00 48.94 83 ASP A O 1
ATOM 691 N N . LYS A 1 84 ? 16.703 -2.086 -15.519 1.00 47.82 84 LYS A N 1
ATOM 692 C CA . LYS A 1 84 ? 16.940 -0.619 -15.471 1.00 47.30 84 LYS A CA 1
ATOM 693 C C . LYS A 1 84 ? 15.939 0.172 -16.305 1.00 47.00 84 LYS A C 1
ATOM 694 O O . LYS A 1 84 ? 15.784 1.391 -16.110 1.00 46.39 84 LYS A O 1
ATOM 697 N N . LYS A 1 85 ? 15.273 -0.509 -17.250 1.00 46.13 85 LYS A N 1
ATOM 698 C CA . LYS A 1 85 ? 14.210 0.112 -18.034 1.00 46.30 85 LYS A CA 1
ATOM 699 C C . LYS A 1 85 ? 13.079 0.656 -17.136 1.00 46.05 85 LYS A C 1
ATOM 700 O O . LYS A 1 85 ? 12.425 1.640 -17.475 1.00 46.68 85 LYS A O 1
ATOM 706 N N . PHE A 1 86 ? 12.882 0.019 -15.986 1.00 45.42 86 PHE A N 1
ATOM 707 C CA . PHE A 1 86 ? 11.904 0.485 -14.984 1.00 45.05 86 PHE A CA 1
ATOM 708 C C . PHE A 1 86 ? 12.270 1.873 -14.423 1.00 45.23 86 PHE A C 1
ATOM 709 O O . PHE A 1 86 ? 11.438 2.785 -14.411 1.00 44.75 86 PHE A O 1
ATOM 717 N N . ASP A 1 87 ? 13.522 2.013 -13.964 1.00 45.79 87 ASP A N 1
ATOM 718 C CA . ASP A 1 87 ? 14.073 3.321 -13.537 1.00 46.67 87 ASP A CA 1
ATOM 719 C C . ASP A 1 87 ? 13.898 4.404 -14.602 1.00 47.18 87 ASP A C 1
ATOM 720 O O . ASP A 1 87 ? 13.711 5.586 -14.273 1.00 47.06 87 ASP A O 1
ATOM 725 N N . ASP A 1 88 ? 14.027 4.008 -15.877 1.00 47.52 88 ASP A N 1
ATOM 726 C CA . ASP A 1 88 ? 13.849 4.938 -17.008 1.00 48.18 88 ASP A CA 1
ATOM 727 C C . ASP A 1 88 ? 12.519 5.672 -16.899 1.00 46.95 88 ASP A C 1
ATOM 728 O O . ASP A 1 88 ? 12.473 6.912 -16.909 1.00 46.42 88 ASP A O 1
ATOM 733 N N . VAL A 1 89 ? 11.442 4.902 -16.765 1.00 45.61 89 VAL A N 1
ATOM 734 C CA . VAL A 1 89 ? 10.089 5.444 -16.785 1.00 45.30 89 VAL A CA 1
ATOM 735 C C . VAL A 1 89 ? 9.898 6.565 -15.747 1.00 45.43 89 VAL A C 1
ATOM 736 O O . VAL A 1 89 ? 9.242 7.601 -16.028 1.00 44.56 89 VAL A O 1
ATOM 740 N N . TRP A 1 90 ? 10.488 6.374 -14.571 1.00 44.83 90 TRP A N 1
ATOM 741 C CA . TRP A 1 90 ? 10.199 7.209 -13.450 1.00 44.49 90 TRP A CA 1
ATOM 742 C C . TRP A 1 90 ? 11.243 8.269 -13.287 1.00 45.54 90 TRP A C 1
ATOM 743 O O . TRP A 1 90 ? 11.019 9.271 -12.607 1.00 45.92 90 TRP A O 1
ATOM 754 N N . LYS A 1 91 ? 12.366 8.100 -13.971 1.00 46.91 91 LYS A N 1
ATOM 755 C CA . LYS A 1 91 ? 13.286 9.225 -14.197 1.00 48.23 91 LYS A CA 1
ATOM 756 C C . LYS A 1 91 ? 12.693 10.207 -15.204 1.00 47.47 91 LYS A C 1
ATOM 757 O O . LYS A 1 91 ? 12.886 11.402 -15.092 1.00 47.90 91 LYS A O 1
ATOM 763 N N . LYS A 1 92 ? 11.894 9.694 -16.129 1.00 47.72 92 LYS A N 1
ATOM 764 C CA . LYS A 1 92 ? 11.162 10.543 -17.059 1.00 47.91 92 LYS A CA 1
ATOM 765 C C . LYS A 1 92 ? 10.070 11.385 -16.362 1.00 48.09 92 LYS A C 1
ATOM 766 O O . LYS A 1 92 ? 9.839 12.537 -16.727 1.00 48.24 92 LYS A O 1
ATOM 772 N N . LEU A 1 93 ? 9.414 10.805 -15.363 1.00 48.44 93 LEU A N 1
ATOM 773 C CA . LEU A 1 93 ? 8.474 11.563 -14.529 1.00 48.54 93 LEU A CA 1
ATOM 774 C C . LEU A 1 93 ? 9.217 12.659 -13.740 1.00 48.98 93 LEU A C 1
ATOM 775 O O . LEU A 1 93 ? 8.790 13.819 -13.716 1.00 49.19 93 LEU A O 1
ATOM 780 N N . ALA A 1 94 ? 10.339 12.282 -13.125 1.00 48.82 94 ALA A N 1
ATOM 781 C CA . ALA A 1 94 ? 11.206 13.240 -12.407 1.00 49.18 94 ALA A CA 1
ATOM 782 C C . ALA A 1 94 ? 11.412 14.552 -13.178 1.00 49.81 94 ALA A C 1
ATOM 783 O O . ALA A 1 94 ? 11.319 15.630 -12.606 1.00 49.93 94 ALA A O 1
ATOM 785 N N . GLN A 1 95 ? 11.705 14.445 -14.475 1.00 50.54 95 GLN A N 1
ATOM 786 C CA . GLN A 1 95 ? 12.097 15.611 -15.270 1.00 51.15 95 GLN A CA 1
ATOM 787 C C . GLN A 1 95 ? 10.889 16.345 -15.849 1.00 50.45 95 GLN A C 1
ATOM 788 O O . GLN A 1 95 ? 11.021 17.428 -16.383 1.00 51.10 95 GLN A O 1
ATOM 794 N N . THR A 1 96 ? 9.719 15.722 -15.761 1.00 49.69 96 THR A N 1
ATOM 795 C CA . THR A 1 96 ? 8.483 16.333 -16.227 1.00 48.25 96 THR A CA 1
ATOM 796 C C . THR A 1 96 ? 7.746 17.055 -15.084 1.00 48.38 96 THR A C 1
ATOM 797 O O . THR A 1 96 ? 7.030 18.041 -15.315 1.00 47.85 96 THR A O 1
ATOM 801 N N . HIS A 1 97 ? 7.963 16.589 -13.851 1.00 48.46 97 HIS A N 1
ATOM 802 C CA . HIS A 1 97 ? 7.165 17.039 -12.704 1.00 48.45 97 HIS A CA 1
ATOM 803 C C . HIS A 1 97 ? 7.955 17.915 -11.740 1.00 49.41 97 HIS A C 1
ATOM 804 O O . HIS A 1 97 ? 7.377 18.590 -10.890 1.00 49.26 97 HIS A O 1
ATOM 811 N N . HIS A 1 98 ? 9.270 17.927 -11.893 1.00 50.80 98 HIS A N 1
ATOM 812 C CA . HIS A 1 98 ? 10.136 18.634 -10.954 1.00 53.06 98 HIS A CA 1
ATOM 813 C C . HIS A 1 98 ? 9.833 20.145 -10.899 1.00 54.06 98 HIS A C 1
ATOM 814 O O . HIS A 1 98 ? 10.026 20.784 -9.858 1.00 54.70 98 HIS A O 1
ATOM 821 N N . GLU A 1 99 ? 9.329 20.696 -12.016 1.00 54.60 99 GLU A N 1
ATOM 822 C CA . GLU A 1 99 ? 9.109 22.155 -12.154 1.00 54.81 99 GLU A CA 1
ATOM 823 C C . GLU A 1 99 ? 8.005 22.673 -11.215 1.00 55.22 99 GLU A C 1
ATOM 824 O O . GLU A 1 99 ? 8.087 23.798 -10.707 1.00 55.37 99 GLU A O 1
ATOM 825 N N . LYS A 1 100 ? 6.964 21.867 -11.011 1.00 55.58 100 LYS A N 1
ATOM 826 C CA . LYS A 1 100 ? 6.032 22.119 -9.920 1.00 55.99 100 LYS A CA 1
ATOM 827 C C . LYS A 1 100 ? 6.592 21.566 -8.645 1.00 55.85 100 LYS A C 1
ATOM 828 O O . LYS A 1 100 ? 7.332 20.590 -8.657 1.00 56.34 100 LYS A O 1
ATOM 834 N N . LYS A 1 101 ? 6.288 22.216 -7.545 1.00 55.74 101 LYS A N 1
ATOM 835 C CA . LYS A 1 101 ? 6.552 21.639 -6.253 1.00 55.58 101 LYS A CA 1
ATOM 836 C C . LYS A 1 101 ? 5.294 20.879 -5.778 1.00 54.61 101 LYS A C 1
ATOM 837 O O . LYS A 1 101 ? 4.591 21.319 -4.860 1.00 54.60 101 LYS A O 1
ATOM 843 N N . VAL A 1 102 ? 4.968 19.799 -6.481 1.00 53.34 102 VAL A N 1
ATOM 844 C CA . VAL A 1 102 ? 4.007 18.840 -5.984 1.00 52.60 102 VAL A CA 1
ATOM 845 C C . VAL A 1 102 ? 4.676 17.993 -4.939 1.00 51.56 102 VAL A C 1
ATOM 846 O O . VAL A 1 102 ? 5.705 17.404 -5.196 1.00 51.64 102 VAL A O 1
ATOM 850 N N . GLU A 1 103 ? 4.117 17.968 -3.739 1.00 50.52 103 GLU A N 1
ATOM 851 C CA . GLU A 1 103 ? 4.748 17.238 -2.641 1.00 50.49 103 GLU A CA 1
ATOM 852 C C . GLU A 1 103 ? 4.325 15.745 -2.578 1.00 48.35 103 GLU A C 1
ATOM 853 O O . GLU A 1 103 ? 3.349 15.339 -3.192 1.00 47.73 103 GLU A O 1
ATOM 859 N N . ARG A 1 104 ? 5.095 14.957 -1.841 1.00 46.69 104 ARG A N 1
ATOM 860 C CA . ARG A 1 104 ? 4.982 13.514 -1.871 1.00 45.29 104 ARG A CA 1
ATOM 861 C C . ARG A 1 104 ? 3.564 13.054 -1.571 1.00 44.09 104 ARG A C 1
ATOM 862 O O . ARG A 1 104 ? 3.062 12.112 -2.190 1.00 44.20 104 ARG A O 1
ATOM 870 N N . ARG A 1 105 ? 2.908 13.753 -0.654 1.00 42.99 105 ARG A N 1
ATOM 871 C CA . ARG A 1 105 ? 1.582 13.375 -0.186 1.00 41.92 105 ARG A CA 1
ATOM 872 C C . ARG A 1 105 ? 0.595 13.297 -1.329 1.00 40.19 105 ARG A C 1
ATOM 873 O O . ARG A 1 105 ? -0.318 12.458 -1.326 1.00 39.32 105 ARG A O 1
ATOM 881 N N . SER A 1 106 ? 0.761 14.192 -2.294 1.00 38.71 106 SER A N 1
ATOM 882 C CA . SER A 1 106 ? -0.151 14.300 -3.433 1.00 37.57 106 SER A CA 1
ATOM 883 C C . SER A 1 106 ? -0.070 13.068 -4.342 1.00 37.71 106 SER A C 1
ATOM 884 O O . SER A 1 106 ? -1.081 12.645 -4.921 1.00 37.40 106 SER A O 1
ATOM 887 N N . TYR A 1 107 ? 1.144 12.512 -4.478 1.00 37.36 107 TYR A N 1
ATOM 888 C CA . TYR A 1 107 ? 1.365 11.306 -5.265 1.00 37.02 107 TYR A CA 1
ATOM 889 C C . TYR A 1 107 ? 0.805 10.081 -4.547 1.00 36.64 107 TYR A C 1
ATOM 890 O O . TYR A 1 107 ? 0.237 9.178 -5.181 1.00 36.54 10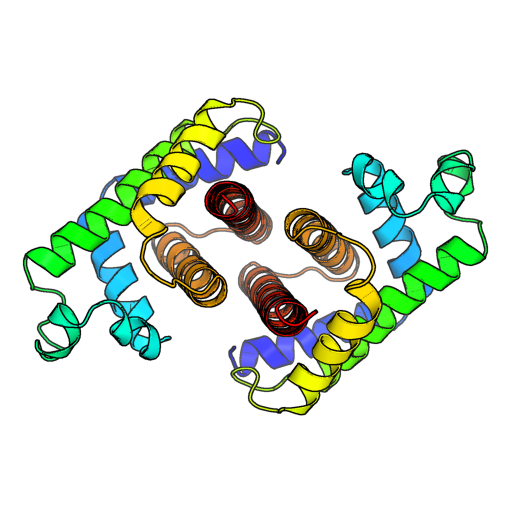7 TYR A O 1
ATOM 899 N N . ASN A 1 108 ? 0.945 10.061 -3.220 1.00 35.89 108 ASN A N 1
ATOM 900 C CA . ASN A 1 108 ? 0.360 8.993 -2.398 1.00 35.37 108 ASN A CA 1
ATOM 901 C C . ASN A 1 108 ? -1.161 8.931 -2.501 1.00 35.33 108 ASN A C 1
ATOM 902 O O . ASN A 1 108 ? -1.743 7.846 -2.595 1.00 35.01 108 ASN A O 1
ATOM 907 N N . GLU A 1 109 ? -1.800 10.098 -2.524 1.00 35.27 109 GLU A N 1
ATOM 908 C CA . GLU A 1 109 ? -3.252 10.160 -2.628 1.00 35.81 109 GLU A CA 1
ATOM 909 C C . GLU A 1 109 ? -3.746 9.610 -3.967 1.00 35.41 109 GLU A C 1
ATOM 910 O O . GLU A 1 109 ? -4.789 8.972 -4.029 1.00 34.90 109 GLU A O 1
ATOM 916 N N . LEU A 1 110 ? -2.949 9.813 -5.024 1.00 36.05 110 LEU A N 1
ATOM 917 C CA . LEU A 1 110 ? -3.309 9.333 -6.379 1.00 35.78 110 LEU A CA 1
ATOM 918 C C . LEU A 1 110 ? -3.147 7.803 -6.486 1.00 35.21 110 LEU A C 1
ATOM 919 O O . LEU A 1 110 ? -4.025 7.109 -7.000 1.00 34.93 110 LEU A O 1
ATOM 924 N N . LYS A 1 111 ? -2.053 7.295 -5.942 1.00 34.64 111 LYS A N 1
ATOM 925 C CA . LYS A 1 111 ? -1.875 5.870 -5.792 1.00 34.70 111 LYS A CA 1
ATOM 926 C C . LYS A 1 111 ? -3.104 5.209 -5.148 1.00 35.27 111 LYS A C 1
ATOM 927 O O . LYS A 1 111 ? -3.549 4.151 -5.595 1.00 34.95 111 LYS A O 1
ATOM 933 N N . ASP A 1 112 ? -3.620 5.825 -4.064 1.00 35.81 112 ASP A N 1
ATOM 934 C CA . ASP A 1 112 ? -4.834 5.341 -3.399 1.00 34.38 112 ASP A CA 1
ATOM 935 C C . ASP A 1 112 ? -5.936 5.165 -4.415 1.00 33.36 112 ASP A C 1
ATOM 936 O O . ASP A 1 112 ? -6.527 4.097 -4.525 1.00 33.51 112 ASP A O 1
ATOM 941 N N . ILE A 1 113 ? -6.148 6.182 -5.219 1.00 32.01 113 ILE A N 1
ATOM 942 C CA . ILE A 1 113 ? -7.222 6.169 -6.174 1.00 31.45 113 ILE A CA 1
ATOM 943 C C . ILE A 1 113 ? -6.971 5.162 -7.302 1.00 32.29 113 ILE A C 1
ATOM 944 O O . ILE A 1 113 ? -7.832 4.294 -7.566 1.00 32.30 113 ILE A O 1
ATOM 949 N N . ILE A 1 114 ? -5.795 5.266 -7.975 1.00 31.71 114 ILE A N 1
ATOM 950 C CA . ILE A 1 114 ? -5.465 4.346 -9.087 1.00 31.55 114 ILE A CA 1
ATOM 951 C C . ILE A 1 114 ? -5.697 2.936 -8.640 1.00 31.98 114 ILE A C 1
ATOM 952 O O . ILE A 1 114 ? -6.340 2.130 -9.349 1.00 31.17 114 ILE A O 1
ATOM 957 N N . ILE A 1 115 ? -5.219 2.627 -7.438 1.00 32.34 115 ILE A N 1
ATOM 958 C CA . ILE A 1 115 ? -5.333 1.279 -6.912 1.00 33.55 115 ILE A CA 1
ATOM 959 C C . ILE A 1 115 ? -6.786 0.894 -6.667 1.00 35.41 115 ILE A C 1
ATOM 960 O O . ILE A 1 115 ? -7.172 -0.256 -6.892 1.00 37.09 115 ILE A O 1
ATOM 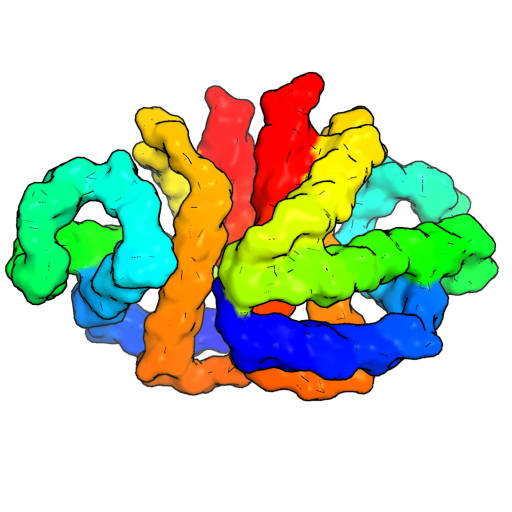965 N N . GLU A 1 116 ? -7.606 1.874 -6.285 1.00 36.32 116 GLU A N 1
ATOM 966 C CA . GLU A 1 116 ? -9.037 1.647 -6.107 1.00 37.65 116 GLU A CA 1
ATOM 967 C C . GLU A 1 116 ? -9.755 1.399 -7.414 1.00 37.62 116 GLU A C 1
ATOM 968 O O . GLU A 1 116 ? -10.607 0.517 -7.495 1.00 37.90 116 GLU A O 1
ATOM 974 N N . VAL A 1 117 ? -9.448 2.190 -8.435 1.00 37.68 117 VAL A N 1
ATOM 975 C CA . VAL A 1 117 ? -10.135 2.016 -9.732 1.00 38.76 117 VAL A CA 1
ATOM 976 C C . VAL A 1 117 ? -9.815 0.673 -10.415 1.00 38.26 117 VAL A C 1
ATOM 977 O O . VAL A 1 117 ? -10.712 0.038 -10.986 1.00 38.97 117 VAL A O 1
ATOM 981 N N . VAL A 1 118 ? -8.567 0.206 -10.290 1.00 37.92 118 VAL A N 1
ATOM 982 C CA . VAL A 1 118 ? -8.223 -1.171 -10.728 1.00 37.24 118 VAL A CA 1
ATOM 983 C C . VAL A 1 118 ? -9.148 -2.198 -10.078 1.00 39.12 118 VAL A C 1
ATOM 984 O O . VAL A 1 118 ? -9.672 -3.102 -10.770 1.00 39.12 118 VAL A O 1
ATOM 988 N N . CYS A 1 119 ? -9.353 -2.063 -8.749 1.00 39.82 119 CYS A N 1
ATOM 989 C CA . CYS A 1 119 ? -10.284 -2.947 -7.983 1.00 41.88 119 CYS A CA 1
ATOM 990 C C . CYS A 1 119 ? -11.683 -3.018 -8.588 1.00 42.22 119 CYS A C 1
ATOM 991 O O . CYS A 1 119 ? -12.359 -4.036 -8.480 1.00 42.83 119 CYS A O 1
ATOM 994 N N . SER A 1 120 ? -12.159 -1.902 -9.120 1.00 42.75 120 SER A N 1
ATOM 995 C CA . SER A 1 120 ? -13.504 -1.856 -9.662 1.00 43.83 120 SER A CA 1
ATOM 996 C C . SER A 1 120 ? -13.558 -2.471 -11.075 1.00 43.78 120 SER A C 1
ATOM 997 O O . SER A 1 120 ? -14.608 -2.881 -11.533 1.00 43.74 120 SER A O 1
ATOM 1000 N N . CYS A 1 121 ? -12.409 -2.574 -11.726 1.00 43.98 121 CYS A N 1
ATOM 1001 C CA . CYS A 1 121 ? -12.319 -3.341 -12.978 1.00 45.08 121 CYS A CA 1
ATOM 1002 C C . CYS A 1 121 ? -12.119 -4.833 -12.743 1.00 44.70 121 CYS A C 1
ATOM 1003 O O . CYS A 1 121 ? -12.801 -5.644 -13.333 1.00 45.01 121 CYS A O 1
ATOM 1006 N N . VAL A 1 122 ? -11.169 -5.177 -11.874 1.00 44.97 122 VAL A N 1
ATOM 1007 C CA . VAL A 1 122 ? -10.899 -6.584 -11.505 1.00 44.96 122 VAL A CA 1
ATOM 1008 C C . VAL A 1 122 ? -10.867 -6.704 -10.003 1.00 44.69 122 VAL A C 1
ATOM 1009 O O . VAL A 1 122 ? -10.355 -5.817 -9.316 1.00 45.00 122 VAL A O 1
ATOM 1013 N N . LYS A 1 123 ? -11.352 -7.823 -9.484 1.00 44.37 123 LYS A N 1
ATOM 1014 C CA . LYS A 1 123 ? -11.274 -8.075 -8.038 1.00 44.48 123 LYS A CA 1
ATOM 1015 C C . LYS A 1 123 ? -9.847 -8.521 -7.635 1.00 43.50 123 LYS A C 1
ATOM 1016 O O . LYS A 1 123 ? -9.412 -9.627 -7.970 1.00 44.37 123 LYS A O 1
ATOM 1018 N N . LEU A 1 124 ? -9.115 -7.635 -6.969 1.00 41.68 124 LEU A N 1
ATOM 1019 C CA . LEU A 1 124 ? -7.823 -8.001 -6.396 1.00 40.73 124 LEU A CA 1
ATOM 1020 C C . LEU A 1 124 ? -8.029 -8.675 -5.010 1.00 40.97 124 LEU A C 1
ATOM 1021 O O . LEU A 1 124 ? -9.023 -8.430 -4.344 1.00 40.28 124 LEU A O 1
ATOM 1026 N N . ASN A 1 125 ? -7.107 -9.548 -4.624 1.00 41.18 125 ASN A N 1
ATOM 1027 C CA . ASN A 1 125 ? -7.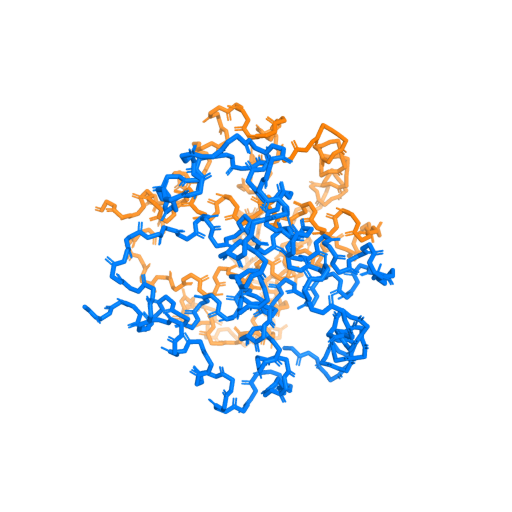025 -10.014 -3.231 1.00 42.73 125 ASN A CA 1
ATOM 1028 C C . ASN A 1 125 ? -5.963 -9.240 -2.457 1.00 43.27 125 ASN A C 1
ATOM 1029 O O . ASN A 1 125 ? -5.289 -8.371 -3.022 1.00 43.48 125 ASN A O 1
ATOM 1034 N N . GLU A 1 126 ? -5.787 -9.585 -1.173 1.00 44.39 126 GLU A N 1
ATOM 1035 C CA . GLU A 1 126 ? -4.903 -8.808 -0.260 1.00 45.22 126 GLU A CA 1
ATOM 1036 C C . GLU A 1 126 ? -3.479 -8.777 -0.739 1.00 44.62 126 GLU A C 1
ATOM 1037 O O . GLU A 1 126 ? -2.804 -7.777 -0.595 1.00 44.51 126 GLU A O 1
ATOM 1043 N N . LYS A 1 127 ? -3.006 -9.906 -1.259 1.00 44.70 127 LYS A N 1
ATOM 1044 C CA . LYS A 1 127 ? -1.619 -10.027 -1.708 1.00 45.31 127 LYS A CA 1
ATOM 1045 C C . LYS A 1 127 ? -1.355 -9.167 -2.939 1.00 43.78 127 LYS A C 1
ATOM 1046 O O . LYS A 1 127 ? -0.258 -8.639 -3.115 1.00 43.84 127 LYS A O 1
ATOM 1052 N N . GLN A 1 128 ? -2.370 -9.019 -3.779 1.00 42.56 128 GLN A N 1
ATOM 1053 C CA . GLN A 1 128 ? -2.236 -8.245 -5.007 1.00 41.26 128 GLN A CA 1
ATOM 1054 C C . GLN A 1 128 ? -2.358 -6.758 -4.752 1.00 39.94 128 GLN A C 1
ATOM 1055 O O . GLN A 1 128 ? -1.622 -5.947 -5.364 1.00 39.34 128 GLN A O 1
ATOM 1061 N N . VAL A 1 129 ? -3.261 -6.380 -3.825 1.00 37.43 129 VAL A N 1
ATOM 1062 C CA . VAL A 1 129 ? -3.300 -5.023 -3.346 1.00 34.74 129 VAL A CA 1
ATOM 1063 C C . VAL A 1 129 ? -1.922 -4.659 -2.803 1.00 34.33 129 VAL A C 1
ATOM 1064 O O . VAL A 1 129 ? -1.311 -3.678 -3.239 1.00 35.00 129 VAL A O 1
ATOM 1068 N N . HIS A 1 130 ? -1.387 -5.513 -1.941 1.00 33.23 130 HIS A N 1
ATOM 1069 C CA . HIS A 1 130 ? -0.081 -5.273 -1.320 1.00 32.46 130 HIS A CA 1
ATOM 1070 C C . HIS A 1 130 ? 1.023 -5.013 -2.371 1.00 31.72 130 HIS A C 1
ATOM 1071 O O . HIS A 1 130 ? 1.787 -4.057 -2.261 1.00 32.51 130 HIS A O 1
ATOM 1078 N N . ALA A 1 131 ? 1.066 -5.851 -3.395 1.00 30.34 131 ALA A N 1
ATOM 1079 C CA . ALA A 1 131 ? 2.060 -5.736 -4.446 1.00 28.75 131 ALA A CA 1
ATOM 1080 C C . ALA A 1 131 ? 1.898 -4.449 -5.279 1.00 28.29 131 ALA A C 1
ATOM 1081 O O . ALA A 1 131 ? 2.888 -3.840 -5.680 1.00 28.56 131 ALA A O 1
ATOM 1083 N N . TYR A 1 132 ? 0.655 -4.046 -5.538 1.00 28.17 132 TYR A N 1
ATOM 1084 C CA . TYR A 1 132 ? 0.394 -2.770 -6.241 1.00 28.67 132 TYR A CA 1
ATOM 1085 C C . TYR A 1 132 ? 0.920 -1.567 -5.479 1.00 29.00 132 TYR A C 1
ATOM 1086 O O . TYR A 1 132 ? 1.344 -0.596 -6.075 1.00 29.48 132 TYR A O 1
ATOM 1095 N N . HIS A 1 133 ? 0.875 -1.634 -4.155 1.00 29.66 133 HIS A N 1
ATOM 1096 C CA . HIS A 1 133 ? 1.435 -0.572 -3.325 1.00 30.40 133 HIS A CA 1
ATOM 1097 C C . HIS A 1 133 ? 2.940 -0.500 -3.404 1.00 30.05 133 HIS A C 1
ATOM 1098 O O . HIS A 1 133 ? 3.505 0.601 -3.485 1.00 30.02 133 HIS A O 1
ATOM 1105 N N . LYS A 1 134 ? 3.607 -1.670 -3.362 1.00 30.31 134 LYS A N 1
ATOM 1106 C CA . LYS A 1 134 ? 5.113 -1.727 -3.485 1.00 30.32 134 LYS A CA 1
ATOM 1107 C C . LYS A 1 134 ? 5.598 -1.210 -4.850 1.00 30.34 134 LYS A C 1
ATOM 1108 O O . LYS A 1 134 ? 6.630 -0.524 -4.938 1.00 30.62 134 LYS A O 1
ATOM 1114 N N . PHE A 1 135 ? 4.840 -1.536 -5.900 1.00 29.17 135 PHE A N 1
ATOM 1115 C CA . PHE A 1 135 ? 5.069 -1.005 -7.215 1.00 29.54 135 PHE A CA 1
ATOM 1116 C C . PHE A 1 135 ? 5.169 0.530 -7.190 1.00 29.72 135 PHE A C 1
ATOM 1117 O O . PHE A 1 135 ? 6.211 1.119 -7.584 1.00 28.41 135 PHE A O 1
ATOM 1125 N N . PHE A 1 136 ? 4.095 1.181 -6.729 1.00 29.84 136 PHE A N 1
ATOM 1126 C CA . PHE A 1 136 ? 4.009 2.640 -6.793 1.00 29.88 136 PHE A CA 1
ATOM 1127 C C . PHE A 1 136 ? 4.941 3.311 -5.802 1.00 30.38 136 PHE A C 1
ATOM 1128 O O . PHE A 1 136 ? 5.580 4.330 -6.136 1.00 30.90 136 PHE A O 1
ATOM 1136 N N . ASP A 1 137 ? 5.094 2.712 -4.613 1.00 30.24 137 ASP A N 1
ATOM 1137 C CA . ASP A 1 137 ? 6.149 3.140 -3.678 1.00 32.39 137 ASP A CA 1
ATOM 1138 C C . ASP A 1 137 ? 7.535 3.242 -4.363 1.00 32.85 137 ASP A C 1
ATOM 1139 O O . ASP A 1 137 ? 8.234 4.232 -4.222 1.00 33.20 137 ASP A O 1
ATOM 1144 N N . ARG A 1 138 ? 7.917 2.190 -5.069 1.00 34.25 138 ARG A N 1
ATOM 1145 C CA . ARG A 1 138 ? 9.223 2.118 -5.703 1.00 35.41 138 ARG A CA 1
ATOM 1146 C C . ARG A 1 138 ? 9.347 3.160 -6.824 1.00 35.90 138 ARG A C 1
ATOM 1147 O O . ARG A 1 138 ? 10.321 3.892 -6.885 1.00 35.91 138 ARG A O 1
ATOM 1155 N N . ALA A 1 139 ? 8.318 3.246 -7.673 1.00 37.09 139 ALA A N 1
ATOM 1156 C CA . ALA A 1 139 ? 8.244 4.278 -8.724 1.00 37.21 139 ALA A CA 1
ATOM 1157 C C . ALA A 1 139 ? 8.420 5.676 -8.147 1.00 37.99 139 ALA A C 1
ATOM 1158 O O . ALA A 1 139 ? 9.202 6.490 -8.671 1.00 37.20 139 ALA A O 1
ATOM 1160 N N . TYR A 1 140 ? 7.699 5.952 -7.053 1.00 39.14 140 TYR A N 1
ATOM 1161 C CA . TYR A 1 140 ? 7.785 7.259 -6.364 1.00 39.13 140 TYR A CA 1
ATOM 1162 C C . TYR A 1 140 ? 9.153 7.469 -5.692 1.00 39.56 140 TYR A C 1
ATOM 1163 O O . TYR A 1 140 ? 9.686 8.582 -5.674 1.00 39.61 140 TYR A O 1
ATOM 1172 N N . ASP A 1 141 ? 9.724 6.409 -5.150 1.00 40.06 141 ASP A N 1
ATOM 1173 C CA . ASP A 1 141 ? 11.061 6.528 -4.529 1.00 40.47 141 ASP A CA 1
ATOM 1174 C C . ASP A 1 141 ? 12.123 6.869 -5.550 1.00 41.08 141 ASP A C 1
ATOM 1175 O O . ASP A 1 141 ? 13.010 7.704 -5.283 1.00 41.52 141 ASP A O 1
ATOM 1180 N N . ILE A 1 142 ? 12.032 6.244 -6.737 1.00 41.49 142 ILE A N 1
ATOM 1181 C CA . ILE A 1 142 ? 12.929 6.566 -7.842 1.00 42.02 142 ILE A CA 1
ATOM 1182 C C . ILE A 1 142 ? 12.733 8.004 -8.313 1.00 41.58 142 ILE A C 1
ATOM 1183 O O . ILE A 1 142 ? 13.674 8.765 -8.367 1.00 41.72 142 ILE A O 1
ATOM 1188 N N . ALA A 1 143 ? 11.488 8.375 -8.604 1.00 41.89 143 ALA A N 1
ATOM 1189 C CA . ALA A 1 143 ? 11.181 9.739 -9.103 1.00 42.38 143 ALA A CA 1
ATOM 1190 C C . ALA A 1 143 ? 11.780 10.821 -8.214 1.00 43.00 143 ALA A C 1
ATOM 1191 O O . ALA A 1 143 ? 12.396 11.754 -8.702 1.00 43.04 143 ALA A O 1
ATOM 1193 N N . PHE A 1 144 ? 11.612 10.671 -6.899 1.00 43.84 144 PHE A N 1
ATOM 1194 C CA . PHE A 1 144 ? 11.976 11.725 -5.953 1.00 45.25 144 PHE A CA 1
ATOM 1195 C C . PHE A 1 144 ? 13.482 11.818 -5.729 1.00 47.32 144 PHE A C 1
ATOM 1196 O O . PHE A 1 144 ? 14.017 12.913 -5.509 1.00 48.26 144 PHE A O 1
ATOM 1204 N N . ALA A 1 145 ? 14.161 10.673 -5.767 1.00 49.03 145 ALA A N 1
ATOM 1205 C CA . ALA A 1 145 ? 15.617 10.643 -5.638 1.00 50.93 145 ALA A CA 1
ATOM 1206 C C . ALA A 1 145 ? 16.249 11.387 -6.788 1.00 52.44 145 ALA A C 1
ATOM 1207 O O . ALA A 1 145 ? 17.330 11.970 -6.645 1.00 53.18 145 ALA A O 1
ATOM 1209 N N . GLU A 1 146 ? 15.562 11.385 -7.931 1.00 53.51 146 GLU A N 1
ATOM 1210 C CA . GLU A 1 146 ? 16.071 12.006 -9.123 1.00 55.06 146 GLU A CA 1
ATOM 1211 C C . GLU A 1 146 ? 15.794 13.509 -9.108 1.00 56.10 146 GLU A C 1
ATOM 1212 O O . GLU A 1 146 ? 16.630 14.316 -9.559 1.00 56.40 146 GLU A O 1
ATOM 1218 N N . MET A 1 147 ? 14.636 13.885 -8.555 1.00 56.77 147 MET A N 1
ATOM 1219 C CA . MET A 1 147 ? 14.274 15.292 -8.385 1.00 57.21 147 MET A CA 1
ATOM 1220 C C . MET A 1 147 ? 15.157 15.979 -7.354 1.00 58.13 147 MET A C 1
ATOM 1221 O O . MET A 1 147 ? 15.233 17.209 -7.313 1.00 58.71 147 MET A O 1
ATOM 1226 N N . ALA A 1 148 ? 15.811 15.187 -6.506 1.00 58.96 148 ALA A N 1
ATOM 1227 C CA . ALA A 1 148 ? 16.686 15.738 -5.459 1.00 60.12 148 ALA A CA 1
ATOM 1228 C C . ALA A 1 148 ? 17.932 16.438 -6.070 1.00 60.60 148 ALA A C 1
ATOM 1229 O O . ALA A 1 148 ? 18.876 16.768 -5.364 1.00 61.09 148 ALA A O 1
ATOM 1231 N N . LYS A 1 149 ? 17.899 16.652 -7.389 1.00 61.17 149 LYS A N 1
ATOM 1232 C CA . LYS A 1 149 ? 18.972 17.362 -8.110 1.00 61.50 149 LYS A CA 1
ATOM 1233 C C . LYS A 1 149 ? 18.367 18.437 -9.050 1.00 61.59 149 LYS A C 1
ATOM 1234 O O . LYS A 1 149 ? 17.959 18.135 -10.185 1.00 61.27 149 LYS A O 1
ATOM 1240 N N . MET A 1 150 ? 18.278 19.674 -8.549 1.00 61.81 150 MET A N 1
ATOM 1241 C CA . MET A 1 150 ? 17.602 20.760 -9.269 1.00 61.64 150 MET A CA 1
ATOM 1242 N N . MET B 1 1 ? -9.480 8.222 4.742 1.00 50.35 1 MET B N 1
ATOM 1243 C CA . MET B 1 1 ? -9.643 7.177 5.817 1.00 50.27 1 MET B CA 1
ATOM 1244 C C . MET B 1 1 ? -11.029 7.239 6.461 1.00 50.04 1 MET B C 1
ATOM 1245 O O . MET B 1 1 ? -11.256 8.029 7.396 1.00 50.32 1 MET B O 1
ATOM 1250 N N . ASN B 1 2 ? -11.953 6.389 5.980 1.00 49.38 2 ASN B N 1
ATOM 1251 C CA . ASN B 1 2 ? -13.317 6.337 6.540 1.00 48.99 2 ASN B CA 1
ATOM 1252 C C . ASN B 1 2 ? -13.401 5.559 7.870 1.00 48.39 2 ASN B C 1
ATOM 1253 O O . ASN B 1 2 ? -12.473 4.860 8.243 1.00 48.46 2 ASN B O 1
ATOM 1258 N N . SER B 1 3 ? -14.498 5.725 8.594 1.00 47.78 3 SER B N 1
ATOM 1259 C CA . SER B 1 3 ? -14.537 5.287 9.990 1.00 47.81 3 SER B CA 1
ATOM 1260 C C . SER B 1 3 ? -14.566 3.775 10.126 1.00 47.16 3 SER B C 1
ATOM 1261 O O . SER B 1 3 ? -14.135 3.234 11.129 1.00 47.31 3 SER B O 1
ATOM 1264 N N . GLU B 1 4 ? -15.052 3.098 9.100 1.00 46.88 4 GLU B N 1
ATOM 1265 C CA . GLU B 1 4 ? -14.978 1.650 9.046 1.00 46.73 4 GLU B CA 1
ATOM 1266 C C . GLU B 1 4 ? -13.530 1.210 8.913 1.00 45.85 4 GLU B C 1
ATOM 1267 O O . GLU B 1 4 ? -13.130 0.202 9.479 1.00 46.16 4 GLU B O 1
ATOM 1273 N N . GLU B 1 5 ? -12.748 1.981 8.157 1.00 44.45 5 GLU B N 1
ATOM 1274 C CA . GLU B 1 5 ? -11.336 1.732 8.018 1.00 43.96 5 GLU B CA 1
ATOM 1275 C C . GLU B 1 5 ? -10.588 1.947 9.347 1.00 44.21 5 GLU B C 1
ATOM 1276 O O . GLU B 1 5 ? -9.618 1.221 9.661 1.00 43.77 5 GLU B O 1
ATOM 1282 N N . VAL B 1 6 ? -11.028 2.948 10.118 1.00 43.87 6 VAL B N 1
ATOM 1283 C CA . VAL B 1 6 ? -10.441 3.226 11.427 1.00 43.75 6 VAL B CA 1
ATOM 1284 C C . VAL B 1 6 ? -10.682 2.063 12.397 1.00 44.12 6 VAL B C 1
ATOM 1285 O O . VAL B 1 6 ? -9.749 1.618 13.110 1.00 43.44 6 VAL B O 1
ATOM 1289 N N . ASN B 1 7 ? -11.921 1.550 12.393 1.00 44.50 7 ASN B N 1
ATOM 1290 C CA . ASN B 1 7 ? -12.306 0.410 13.222 1.00 44.97 7 ASN B CA 1
ATOM 1291 C C . ASN B 1 7 ? -11.445 -0.807 12.964 1.00 44.34 7 ASN B C 1
ATOM 1292 O O . ASN B 1 7 ? -10.968 -1.442 13.893 1.00 44.52 7 ASN B O 1
ATOM 1297 N N . ASP B 1 8 ? -11.232 -1.121 11.689 1.00 43.95 8 ASP B N 1
ATOM 1298 C CA . ASP B 1 8 ? -10.476 -2.305 11.315 1.00 43.31 8 ASP B CA 1
ATOM 1299 C C . ASP B 1 8 ? -9.015 -2.276 11.815 1.00 42.51 8 ASP B C 1
ATOM 1300 O O . ASP B 1 8 ? -8.535 -3.249 12.424 1.00 42.19 8 ASP B O 1
ATOM 1305 N N . ILE B 1 9 ? -8.325 -1.158 11.577 1.00 41.23 9 ILE B N 1
ATOM 1306 C CA . ILE B 1 9 ? -6.952 -0.993 12.053 1.00 39.94 9 ILE B CA 1
ATOM 1307 C C . ILE B 1 9 ? -6.855 -1.172 13.575 1.00 39.40 9 ILE B C 1
ATOM 1308 O O . ILE B 1 9 ? -6.009 -1.921 14.066 1.00 39.72 9 ILE B O 1
ATOM 1313 N N . LYS B 1 10 ? -7.745 -0.522 14.304 1.00 38.71 10 LYS B N 1
ATOM 1314 C CA . LYS B 1 10 ? -7.783 -0.654 15.778 1.00 39.12 10 LYS B CA 1
ATOM 1315 C C . LYS B 1 10 ? -8.088 -2.100 16.241 1.00 38.79 10 LYS B C 1
ATOM 1316 O O . LYS B 1 10 ? -7.315 -2.697 17.000 1.00 38.64 10 LYS B O 1
ATOM 1322 N N . ARG B 1 11 ? -9.190 -2.656 15.745 1.00 38.51 11 ARG B N 1
ATOM 1323 C CA . ARG B 1 11 ? -9.503 -4.078 15.938 1.00 38.97 11 ARG B CA 1
ATOM 1324 C C . ARG B 1 11 ? -8.287 -5.013 15.687 1.00 38.09 11 ARG B C 1
ATOM 1325 O O . ARG B 1 11 ? -7.749 -5.603 16.620 1.00 38.62 11 ARG B O 1
ATOM 1333 N N . THR B 1 12 ? -7.852 -5.112 14.434 1.00 37.13 12 THR B N 1
ATOM 1334 C CA . THR B 1 12 ? -6.755 -6.046 14.067 1.00 36.37 12 THR B CA 1
ATOM 1335 C C . THR B 1 12 ? -5.434 -5.786 14.821 1.00 35.91 12 THR B C 1
ATOM 1336 O O . THR B 1 12 ? -4.715 -6.715 15.144 1.00 35.59 12 THR B O 1
ATOM 1340 N N . TRP B 1 13 ? -5.123 -4.517 15.078 1.00 36.34 13 TRP B N 1
ATOM 1341 C CA . TRP B 1 13 ? -3.859 -4.169 15.702 1.00 35.83 13 TRP B CA 1
ATOM 1342 C C . TRP B 1 13 ? -3.775 -4.679 17.163 1.00 37.19 13 TRP B C 1
ATOM 1343 O O . TRP B 1 13 ? -2.676 -5.038 17.649 1.00 36.81 13 TRP B O 1
ATOM 1354 N N . GLU B 1 14 ? -4.930 -4.739 17.858 1.00 38.14 14 GLU B N 1
ATOM 1355 C CA . GLU B 1 14 ? -4.959 -5.271 19.254 1.00 39.07 14 GLU B CA 1
ATOM 1356 C C . GLU B 1 14 ? -4.389 -6.693 19.333 1.00 39.17 14 GLU B C 1
ATOM 1357 O O . GLU B 1 14 ? -3.745 -7.067 20.335 1.00 39.96 14 GLU B O 1
ATOM 1363 N N . VAL B 1 15 ? -4.556 -7.459 18.265 1.00 38.63 15 VAL B N 1
ATOM 1364 C CA . VAL B 1 15 ? -3.980 -8.800 18.216 1.00 38.71 15 VAL B CA 1
ATOM 1365 C C . VAL B 1 15 ? -2.439 -8.730 18.289 1.00 39.25 15 VAL B C 1
ATOM 1366 O O . VAL B 1 15 ? -1.805 -9.505 19.022 1.00 40.11 15 VAL B O 1
ATOM 1370 N N . VAL B 1 16 ? -1.854 -7.772 17.561 1.00 38.91 16 VAL B N 1
ATOM 1371 C CA . VAL B 1 16 ? -0.391 -7.617 17.499 1.00 38.59 16 VAL B CA 1
ATOM 1372 C C . VAL B 1 16 ? 0.187 -7.063 18.820 1.00 38.46 16 VAL B C 1
ATOM 1373 O O . VAL B 1 16 ? 1.236 -7.501 19.279 1.00 38.08 16 VAL B O 1
ATOM 1377 N N . ALA B 1 17 ? -0.534 -6.131 19.427 1.00 39.22 17 ALA B N 1
ATOM 1378 C CA . ALA B 1 17 ? -0.062 -5.428 20.631 1.00 40.04 17 ALA B CA 1
ATOM 1379 C C . ALA B 1 17 ? -0.109 -6.331 21.877 1.00 40.95 17 ALA B C 1
ATOM 1380 O O . ALA B 1 17 ? 0.459 -5.997 22.916 1.00 41.40 17 ALA B O 1
ATOM 1382 N N . ALA B 1 18 ? -0.781 -7.476 21.750 1.00 41.52 18 ALA B N 1
ATOM 1383 C CA . ALA B 1 18 ? -0.808 -8.485 22.801 1.00 42.27 18 ALA B CA 1
ATOM 1384 C C . ALA B 1 18 ? 0.554 -9.167 23.009 1.00 42.91 18 ALA B C 1
ATOM 1385 O O . ALA B 1 18 ? 0.805 -9.762 24.071 1.00 42.59 18 ALA B O 1
ATOM 1387 N N . LYS B 1 19 ? 1.413 -9.104 21.984 1.00 43.90 19 LYS B N 1
ATOM 1388 C CA . LYS B 1 19 ? 2.714 -9.787 22.010 1.00 45.26 19 LYS B CA 1
ATOM 1389 C C . LYS B 1 19 ? 3.803 -8.957 21.296 1.00 45.59 19 LYS B C 1
ATOM 1390 O O . LYS B 1 19 ? 4.483 -9.445 20.389 1.00 45.82 19 LYS B O 1
ATOM 1396 N N . MET B 1 20 ? 3.996 -7.722 21.772 1.00 46.36 20 MET B N 1
ATOM 1397 C CA . MET B 1 20 ? 4.878 -6.740 21.124 1.00 46.11 20 MET B CA 1
ATOM 1398 C C . MET B 1 20 ? 6.283 -7.280 20.843 1.00 46.45 20 MET B C 1
ATOM 1399 O O . MET B 1 20 ? 6.878 -6.984 19.802 1.00 47.12 20 MET B O 1
ATOM 1404 N N . THR B 1 21 ? 6.831 -8.020 21.787 1.00 46.25 21 THR B N 1
ATOM 1405 C CA . THR B 1 21 ? 8.195 -8.464 21.679 1.00 46.18 21 THR B CA 1
ATOM 1406 C C . THR B 1 21 ? 8.328 -9.566 20.660 1.00 46.27 21 THR B C 1
ATOM 1407 O O . THR B 1 21 ? 9.254 -9.566 19.846 1.00 46.28 21 THR B O 1
ATOM 1411 N N . GLU B 1 22 ? 7.405 -10.509 20.693 1.00 46.24 22 GLU B N 1
ATOM 1412 C CA . GLU B 1 22 ? 7.398 -11.557 19.712 1.00 46.71 22 GLU B CA 1
ATOM 1413 C C . GLU B 1 22 ? 7.214 -10.999 18.277 1.00 45.89 22 GLU B C 1
ATOM 1414 O O . GLU B 1 22 ? 7.989 -11.316 17.388 1.00 46.22 22 GLU B O 1
ATOM 1420 N N . ALA B 1 23 ? 6.230 -10.118 18.092 1.00 44.77 23 ALA B N 1
ATOM 1421 C CA . ALA B 1 23 ? 5.961 -9.530 16.764 1.00 44.13 23 ALA B CA 1
ATOM 1422 C C . ALA B 1 23 ? 7.119 -8.643 16.248 1.00 43.74 23 ALA B C 1
ATOM 1423 O O . ALA B 1 23 ? 7.357 -8.556 15.036 1.00 43.49 23 ALA B O 1
ATOM 1425 N N . GLY B 1 24 ? 7.839 -8.011 17.170 1.00 43.53 24 GLY B N 1
ATOM 1426 C CA . GLY B 1 24 ? 8.920 -7.091 16.806 1.00 43.28 24 GLY B CA 1
ATOM 1427 C C . GLY B 1 24 ? 10.198 -7.807 16.431 1.00 43.33 24 GLY B C 1
ATOM 1428 O O . GLY B 1 24 ? 10.984 -7.315 15.617 1.00 43.42 24 GLY B O 1
ATOM 1429 N N . VAL B 1 25 ? 10.426 -8.962 17.043 1.00 43.25 25 VAL B N 1
ATOM 1430 C CA . VAL B 1 25 ? 11.598 -9.766 16.725 1.00 43.14 25 VAL B CA 1
ATOM 1431 C C . VAL B 1 25 ? 11.396 -10.489 15.387 1.00 43.13 25 VAL B C 1
ATOM 1432 O O . VAL B 1 25 ? 12.323 -10.593 14.581 1.00 42.59 25 VAL B O 1
ATOM 1436 N N . GLU B 1 26 ? 10.160 -10.925 15.134 1.00 42.93 26 GLU B N 1
ATOM 1437 C CA . GLU B 1 26 ? 9.792 -11.470 13.829 1.00 43.23 26 GLU B CA 1
ATOM 1438 C C . GLU B 1 26 ? 9.979 -10.409 12.731 1.00 43.11 26 GLU B C 1
ATOM 1439 O O . GLU B 1 26 ? 10.494 -10.702 11.648 1.00 43.17 26 GLU B O 1
ATOM 1445 N N . MET B 1 27 ? 9.586 -9.173 13.045 1.00 42.76 27 MET B N 1
ATOM 1446 C CA . MET B 1 27 ? 9.713 -8.045 12.128 1.00 42.40 27 MET B CA 1
ATOM 1447 C C . MET B 1 27 ? 11.194 -7.762 11.739 1.00 42.25 27 MET B C 1
ATOM 1448 O O . MET B 1 27 ? 11.570 -7.858 10.557 1.00 41.45 27 MET B O 1
ATOM 1453 N N . LEU B 1 28 ? 12.026 -7.445 12.737 1.00 42.21 28 LEU B N 1
ATOM 1454 C CA . LEU B 1 28 ? 13.443 -7.139 12.486 1.00 41.98 28 LEU B CA 1
ATOM 1455 C C . LEU B 1 28 ? 14.165 -8.298 11.782 1.00 42.40 28 LEU B C 1
ATOM 1456 O O . LEU B 1 28 ? 14.991 -8.082 10.885 1.00 42.44 28 LEU B O 1
ATOM 1461 N N . LYS B 1 29 ? 13.834 -9.518 12.192 1.00 42.97 29 LYS B N 1
ATOM 1462 C CA . LYS B 1 29 ? 14.295 -10.754 11.525 1.00 43.59 29 LYS B CA 1
ATOM 1463 C C . LYS B 1 29 ? 14.056 -10.725 10.002 1.00 42.99 29 LYS B C 1
ATOM 1464 O O . LYS B 1 29 ? 14.993 -10.894 9.210 1.00 42.30 29 LYS B O 1
ATOM 1470 N N . ARG B 1 30 ? 12.792 -10.557 9.604 1.00 42.31 30 ARG B N 1
ATOM 1471 C CA . ARG B 1 30 ? 12.432 -10.531 8.186 1.00 41.79 30 ARG B CA 1
ATOM 1472 C C . ARG B 1 30 ? 13.024 -9.302 7.473 1.00 41.60 30 ARG B C 1
ATOM 1473 O O . ARG B 1 30 ? 13.473 -9.395 6.325 1.00 42.35 30 ARG B O 1
ATOM 1481 N N . TYR B 1 31 ? 12.994 -8.154 8.149 1.00 40.52 31 TYR B N 1
ATOM 1482 C CA . TYR B 1 31 ? 13.398 -6.886 7.542 1.00 39.93 31 TYR B CA 1
ATOM 1483 C C . TYR B 1 31 ? 14.814 -6.964 6.971 1.00 41.16 31 TYR B C 1
ATOM 1484 O O . TYR B 1 31 ? 15.061 -6.538 5.845 1.00 41.33 31 TYR B O 1
ATOM 1493 N N . PHE B 1 32 ? 15.733 -7.528 7.743 1.00 42.67 32 PHE B N 1
ATOM 1494 C CA . PHE B 1 32 ? 17.131 -7.626 7.315 1.00 44.41 32 PHE B CA 1
ATOM 1495 C C . PHE B 1 32 ? 17.367 -8.852 6.398 1.00 45.76 32 PHE B C 1
ATOM 1496 O O . PHE B 1 32 ? 18.225 -8.824 5.515 1.00 46.74 32 PHE B O 1
ATOM 1504 N N . LYS B 1 33 ? 16.587 -9.903 6.600 1.00 46.51 33 LYS B N 1
ATOM 1505 C CA . LYS B 1 33 ? 16.618 -11.041 5.712 1.00 47.36 33 LYS B CA 1
ATOM 1506 C C . LYS B 1 33 ? 16.225 -10.605 4.304 1.00 47.88 33 LYS B C 1
ATOM 1507 O O . LYS B 1 33 ? 16.915 -10.907 3.346 1.00 48.69 33 LYS B O 1
ATOM 1513 N N . LYS B 1 34 ? 15.144 -9.835 4.198 1.00 47.99 34 LYS B N 1
ATOM 1514 C CA . LYS B 1 34 ? 14.626 -9.406 2.890 1.00 47.76 34 LYS B CA 1
ATOM 1515 C C . LYS B 1 34 ? 15.385 -8.198 2.326 1.00 47.18 34 LYS B C 1
ATOM 1516 O O . LYS B 1 34 ? 15.596 -8.098 1.121 1.00 46.62 34 LYS B O 1
ATOM 1522 N N . TYR B 1 35 ? 15.786 -7.286 3.211 1.00 47.09 35 TYR B N 1
ATOM 1523 C CA . TYR B 1 35 ? 16.388 -6.016 2.801 1.00 47.04 35 TYR B CA 1
ATOM 1524 C C . TYR B 1 35 ? 17.707 -5.733 3.573 1.00 47.99 35 TYR B C 1
ATOM 1525 O O . TYR B 1 35 ? 17.780 -4.773 4.356 1.00 47.89 35 TYR B O 1
ATOM 1534 N N . PRO B 1 36 ? 18.767 -6.547 3.314 1.00 48.86 36 PRO B N 1
ATOM 1535 C CA . PRO B 1 36 ? 19.966 -6.619 4.205 1.00 49.24 36 PRO B CA 1
ATOM 1536 C C . PRO B 1 36 ? 20.832 -5.348 4.180 1.00 50.04 36 PRO B C 1
ATOM 1537 O O . PRO B 1 36 ? 21.666 -5.157 5.061 1.00 50.52 36 PRO B O 1
ATOM 1541 N N . HIS B 1 37 ? 20.628 -4.492 3.176 1.00 50.64 37 HIS B N 1
ATOM 1542 C CA . HIS B 1 37 ? 21.374 -3.238 3.078 1.00 50.80 37 HIS B CA 1
ATOM 1543 C C . HIS B 1 37 ? 21.045 -2.297 4.225 1.00 51.35 37 HIS B C 1
ATOM 1544 O O . HIS B 1 37 ? 21.866 -1.450 4.603 1.00 52.04 37 HIS B O 1
ATOM 1551 N N . ASN B 1 38 ? 19.843 -2.440 4.780 1.00 51.59 38 ASN B N 1
ATOM 1552 C CA . ASN B 1 38 ? 19.412 -1.605 5.897 1.00 51.72 38 ASN B CA 1
ATOM 1553 C C . ASN B 1 38 ? 20.195 -1.918 7.169 1.00 52.67 38 ASN B C 1
ATOM 1554 O O . ASN B 1 38 ? 20.273 -1.092 8.089 1.00 52.08 38 ASN B O 1
ATOM 1559 N N . LEU B 1 39 ? 20.827 -3.096 7.179 1.00 53.84 39 LEU B N 1
ATOM 1560 C CA . LEU B 1 39 ? 21.778 -3.478 8.215 1.00 55.16 39 LEU B CA 1
ATOM 1561 C C . LEU B 1 39 ? 22.890 -2.425 8.389 1.00 55.98 39 LEU B C 1
ATOM 1562 O O . LEU B 1 39 ? 23.578 -2.390 9.411 1.00 56.29 39 LEU B O 1
ATOM 1567 N N . ASN B 1 40 ? 23.039 -1.563 7.403 1.00 57.03 40 ASN B N 1
ATOM 1568 C CA . ASN B 1 40 ? 24.102 -0.592 7.414 1.00 57.94 40 ASN B CA 1
ATOM 1569 C C . ASN B 1 40 ? 23.794 0.645 8.268 1.00 58.72 40 ASN B C 1
ATOM 1570 O O . ASN B 1 40 ? 24.679 1.463 8.519 1.00 59.47 40 ASN B O 1
ATOM 1575 N N . HIS B 1 41 ? 22.544 0.773 8.722 1.00 59.03 41 HIS B N 1
ATOM 1576 C CA . HIS B 1 41 ? 22.190 1.806 9.712 1.00 59.40 41 HIS B CA 1
ATOM 1577 C C . HIS B 1 41 ? 22.166 1.218 11.122 1.00 59.51 41 HIS B C 1
ATOM 1578 O O . HIS B 1 41 ? 21.768 1.883 12.072 1.00 59.25 41 HIS B O 1
ATOM 1585 N N . PHE B 1 42 ? 22.533 -0.052 11.233 1.00 60.05 42 PHE B N 1
ATOM 1586 C CA . PHE B 1 42 ? 22.682 -0.704 12.527 1.00 61.13 42 PHE B CA 1
ATOM 1587 C C . PHE B 1 42 ? 23.975 -1.512 12.544 1.00 62.22 42 PHE B C 1
ATOM 1588 O O . PHE B 1 42 ? 23.942 -2.729 12.386 1.00 62.77 42 PHE B O 1
ATOM 1596 N N . PRO B 1 43 ? 25.128 -0.827 12.701 1.00 63.26 43 PRO B N 1
ATOM 1597 C CA . PRO B 1 43 ? 26.437 -1.491 12.680 1.00 64.02 43 PRO B CA 1
ATOM 1598 C C . PRO B 1 43 ? 26.625 -2.447 13.859 1.00 65.18 43 PRO B C 1
ATOM 1599 O O . PRO B 1 43 ? 27.289 -3.486 13.716 1.00 65.74 43 PRO B O 1
ATOM 1603 N N . TRP B 1 44 ? 26.031 -2.117 15.009 1.00 66.03 44 TRP B N 1
ATOM 1604 C CA . TRP B 1 44 ? 26.087 -3.013 16.179 1.00 66.84 44 TRP B CA 1
ATOM 1605 C C . TRP B 1 44 ? 25.447 -4.397 15.908 1.00 67.21 44 TRP B C 1
ATOM 1606 O O . TRP B 1 44 ? 25.811 -5.392 16.533 1.00 67.20 44 TRP B O 1
ATOM 1617 N N . PHE B 1 45 ? 24.548 -4.455 14.938 1.00 67.73 45 PHE B N 1
ATOM 1618 C CA . PHE B 1 45 ? 23.930 -5.716 14.561 1.00 68.41 45 PHE B CA 1
ATOM 1619 C C . PHE B 1 45 ? 24.757 -6.467 13.522 1.00 69.16 45 PHE B C 1
ATOM 1620 O O . PHE B 1 45 ? 24.651 -7.696 13.397 1.00 69.12 45 PHE B O 1
ATOM 1628 N N . LYS B 1 46 ? 25.603 -5.735 12.806 1.00 69.98 46 LYS B N 1
ATOM 1629 C CA . LYS B 1 46 ? 26.453 -6.331 11.783 1.00 71.08 46 LYS B CA 1
ATOM 1630 C C . LYS B 1 46 ? 27.426 -7.356 12.363 1.00 71.61 46 LYS B C 1
ATOM 1631 O O . LYS B 1 46 ? 27.707 -8.383 11.737 1.00 72.00 46 LYS B O 1
ATOM 1637 N N . GLU B 1 47 ? 27.927 -7.084 13.560 1.00 72.07 47 GLU B N 1
ATOM 1638 C CA . GLU B 1 47 ? 28.906 -7.959 14.189 1.00 72.96 47 GLU B CA 1
ATOM 1639 C C . GLU B 1 47 ? 28.308 -9.315 14.588 1.00 73.06 47 GLU B C 1
ATOM 1640 O O . GLU B 1 47 ? 28.708 -10.356 14.064 1.00 73.19 47 GLU B O 1
ATOM 1646 N N . ILE B 1 48 ? 27.365 -9.294 15.528 1.00 73.20 48 ILE B N 1
ATOM 1647 C CA . ILE B 1 48 ? 26.576 -10.485 15.862 1.00 73.41 48 ILE B CA 1
ATOM 1648 C C . ILE B 1 48 ? 26.199 -11.261 14.595 1.00 73.72 48 ILE B C 1
ATOM 1649 O O . ILE B 1 48 ? 25.602 -10.697 13.676 1.00 73.97 48 ILE B O 1
ATOM 1654 N N . PRO B 1 49 ? 26.530 -12.569 14.552 1.00 74.00 49 PRO B N 1
ATOM 1655 C CA . PRO B 1 49 ? 26.041 -13.411 13.451 1.00 74.17 49 PRO B CA 1
ATOM 1656 C C . PRO B 1 49 ? 24.509 -13.492 13.466 1.00 74.31 49 PRO B C 1
ATOM 1657 O O . PRO B 1 49 ? 23.902 -13.557 14.539 1.00 74.24 49 PRO B O 1
ATOM 1661 N N . PHE B 1 50 ? 23.898 -13.456 12.283 1.00 74.54 50 PHE B N 1
ATOM 1662 C CA . PHE B 1 50 ? 22.435 -13.269 12.163 1.00 74.87 50 PHE B CA 1
ATOM 1663 C C . PHE B 1 50 ? 21.629 -14.354 12.891 1.00 74.96 50 PHE B C 1
ATOM 1664 O O . PHE B 1 50 ? 20.488 -14.127 13.283 1.00 75.18 50 PHE B O 1
ATOM 1666 N N . ASP B 1 51 ? 22.237 -15.523 13.076 1.00 74.97 51 ASP B N 1
ATOM 1667 C CA . ASP B 1 51 ? 21.505 -16.701 13.535 1.00 74.77 51 ASP B CA 1
ATOM 1668 C C . ASP B 1 51 ? 21.143 -16.631 15.010 1.00 74.20 51 ASP B C 1
ATOM 1669 O O . ASP B 1 51 ? 20.066 -17.073 15.408 1.00 74.14 51 ASP B O 1
ATOM 1674 N N . ASP B 1 52 ? 22.048 -16.089 15.824 1.00 73.40 52 ASP B N 1
ATOM 1675 C CA . ASP B 1 52 ? 21.729 -15.802 17.220 1.00 72.86 52 ASP B CA 1
ATOM 1676 C C . ASP B 1 52 ? 21.508 -14.307 17.457 1.00 72.28 52 ASP B C 1
ATOM 1677 O O . ASP B 1 52 ? 21.738 -13.797 18.550 1.00 72.50 52 ASP B O 1
ATOM 1682 N N . LEU B 1 53 ? 21.010 -13.627 16.432 1.00 71.63 53 LEU B N 1
ATOM 1683 C CA . LEU B 1 53 ? 20.601 -12.223 16.551 1.00 71.05 53 LEU B CA 1
ATOM 1684 C C . LEU B 1 53 ? 19.226 -12.085 17.230 1.00 70.38 53 LEU B C 1
ATOM 1685 O O . LEU B 1 53 ? 19.007 -11.152 17.994 1.00 70.28 53 LEU B O 1
ATOM 1690 N N . PRO B 1 54 ? 18.299 -13.034 16.947 1.00 69.94 54 PRO B N 1
ATOM 1691 C CA . PRO B 1 54 ? 16.934 -13.002 17.498 1.00 69.63 54 PRO B CA 1
ATOM 1692 C C . PRO B 1 54 ? 16.879 -13.258 19.001 1.00 69.11 54 PRO B C 1
ATOM 1693 O O . PRO B 1 54 ? 15.793 -13.279 19.580 1.00 69.55 54 PRO B O 1
ATOM 1697 N N . GLU B 1 55 ? 18.037 -13.471 19.619 1.00 68.63 55 GLU B N 1
ATOM 1698 C CA . GLU B 1 55 ? 18.112 -13.720 21.067 1.00 67.28 55 GLU B CA 1
ATOM 1699 C C . GLU B 1 55 ? 18.950 -12.650 21.764 1.00 66.41 55 GLU B C 1
ATOM 1700 O O . GLU B 1 55 ? 19.233 -12.754 22.960 1.00 66.56 55 GLU B O 1
ATOM 1701 N N . ASN B 1 56 ? 19.347 -11.623 21.002 1.00 65.26 56 ASN B N 1
ATOM 1702 C CA . ASN B 1 56 ? 20.145 -10.501 21.527 1.00 63.80 56 ASN B CA 1
ATOM 1703 C C . ASN B 1 56 ? 19.277 -9.481 22.294 1.00 62.82 56 ASN B C 1
ATOM 1704 O O . ASN B 1 56 ? 18.258 -9.022 21.787 1.00 62.91 56 ASN B O 1
ATOM 1709 N N . ALA B 1 57 ? 19.704 -9.125 23.510 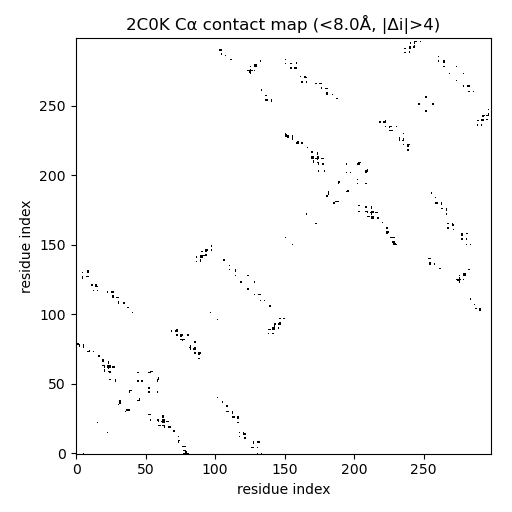1.00 61.10 57 ALA B N 1
ATOM 1710 C CA . ALA B 1 57 ? 18.878 -8.293 24.416 1.00 59.51 57 ALA B CA 1
ATOM 1711 C C . ALA B 1 57 ? 18.336 -7.045 23.716 1.00 58.45 57 ALA B C 1
ATOM 1712 O O . ALA B 1 57 ? 17.195 -6.619 23.962 1.00 58.55 57 ALA B O 1
ATOM 1714 N N . ARG B 1 58 ? 19.160 -6.463 22.849 1.00 56.50 58 ARG B N 1
ATOM 1715 C CA . ARG B 1 58 ? 18.961 -5.115 22.382 1.00 54.52 58 ARG B CA 1
ATOM 1716 C C . ARG B 1 58 ? 18.241 -5.154 21.032 1.00 54.04 58 ARG B C 1
ATOM 1717 O O . ARG B 1 58 ? 17.621 -4.175 20.613 1.00 54.34 58 ARG B O 1
ATOM 1725 N N . PHE B 1 59 ? 18.351 -6.299 20.359 1.00 52.31 59 PHE B N 1
ATOM 1726 C CA . PHE B 1 59 ? 17.516 -6.650 19.215 1.00 50.46 59 PHE B CA 1
ATOM 1727 C C . PHE B 1 59 ? 16.042 -6.796 19.649 1.00 50.11 59 PHE B C 1
ATOM 1728 O O . PHE B 1 59 ? 15.134 -6.201 19.027 1.00 49.93 59 PHE B O 1
ATOM 1736 N N . LYS B 1 60 ? 15.811 -7.604 20.706 1.00 49.16 60 LYS B N 1
ATOM 1737 C CA . LYS B 1 60 ? 14.487 -7.695 21.378 1.00 49.03 60 LYS B CA 1
ATOM 1738 C C . LYS B 1 60 ? 13.922 -6.312 21.702 1.00 48.51 60 LYS B C 1
ATOM 1739 O O . LYS B 1 60 ? 12.805 -5.962 21.294 1.00 48.39 60 LYS B O 1
ATOM 1745 N N . THR B 1 61 ? 14.681 -5.542 22.460 1.00 47.88 61 THR B N 1
ATOM 1746 C CA . THR B 1 61 ? 14.188 -4.286 22.987 1.00 47.89 61 THR B CA 1
ATOM 1747 C C . THR B 1 61 ? 13.869 -3.244 21.869 1.00 47.04 61 THR B C 1
ATOM 1748 O O . THR B 1 61 ? 12.871 -2.516 21.950 1.00 45.82 61 THR B O 1
ATOM 1752 N N . HIS B 1 62 ? 14.689 -3.227 20.818 1.00 46.47 62 HIS B N 1
ATOM 1753 C CA . HIS B 1 62 ? 14.485 -2.285 19.727 1.00 45.64 62 HIS B CA 1
ATOM 1754 C C . HIS B 1 62 ? 13.231 -2.580 18.878 1.00 44.97 62 HIS B C 1
ATOM 1755 O O . HIS B 1 62 ? 12.506 -1.662 18.497 1.00 45.12 62 HIS B O 1
ATOM 1762 N N . GLY B 1 63 ? 13.012 -3.851 18.559 1.00 44.02 63 GLY B N 1
ATOM 1763 C CA . GLY B 1 63 ? 11.775 -4.268 17.945 1.00 43.66 63 GLY B CA 1
ATOM 1764 C C . GLY B 1 63 ? 10.570 -3.789 18.737 1.00 43.57 63 GLY B C 1
ATOM 1765 O O . GLY B 1 63 ? 9.625 -3.228 18.180 1.00 43.38 63 GLY B O 1
ATOM 1766 N N . THR B 1 64 ? 10.625 -3.966 20.043 1.00 43.61 64 THR B N 1
ATOM 1767 C CA . THR B 1 64 ? 9.532 -3.538 20.907 1.00 43.86 64 THR B CA 1
ATOM 1768 C C . THR B 1 64 ? 9.303 -2.010 20.840 1.00 43.60 64 THR B C 1
ATOM 1769 O O . THR B 1 64 ? 8.161 -1.552 20.719 1.00 44.51 64 THR B O 1
ATOM 1773 N N . ARG B 1 65 ? 10.395 -1.242 20.829 1.00 43.15 65 ARG B N 1
ATOM 1774 C CA . ARG B 1 65 ? 10.319 0.235 20.776 1.00 42.46 65 ARG B CA 1
ATOM 1775 C C . ARG B 1 65 ? 9.623 0.755 19.513 1.00 41.73 65 ARG B C 1
ATOM 1776 O O . ARG B 1 65 ? 8.827 1.688 19.583 1.00 41.69 65 ARG B O 1
ATOM 1780 N N . ILE B 1 66 ? 9.940 0.148 18.358 1.00 41.06 66 ILE B N 1
ATOM 1781 C CA . ILE B 1 66 ? 9.304 0.527 17.055 1.00 40.36 66 ILE B CA 1
ATOM 1782 C C . ILE B 1 66 ? 7.767 0.370 17.095 1.00 40.46 66 ILE B C 1
ATOM 1783 O O . ILE B 1 66 ? 7.016 1.340 16.882 1.00 40.77 66 ILE B O 1
ATOM 1788 N N . LEU B 1 67 ? 7.313 -0.851 17.359 1.00 40.09 67 LEU B N 1
ATOM 1789 C CA . LEU B 1 67 ? 5.898 -1.151 17.391 1.00 39.72 67 LEU B CA 1
ATOM 1790 C C . LEU B 1 67 ? 5.168 -0.334 18.482 1.00 39.51 67 LEU B C 1
ATOM 1791 O O . LEU B 1 67 ? 4.014 0.059 18.311 1.00 38.50 67 LEU B O 1
ATOM 1796 N N . ARG B 1 68 ? 5.857 -0.074 19.589 1.00 39.49 68 ARG B N 1
ATOM 1797 C CA . ARG B 1 68 ? 5.277 0.723 20.671 1.00 40.09 68 ARG B CA 1
ATOM 1798 C C . ARG B 1 68 ? 4.959 2.180 20.244 1.00 39.46 68 ARG B C 1
ATOM 1799 O O . ARG B 1 68 ? 3.998 2.781 20.729 1.00 38.47 68 ARG B O 1
ATOM 1807 N N . GLN B 1 69 ? 5.754 2.725 19.316 1.00 39.65 69 GLN B N 1
ATOM 1808 C CA . GLN B 1 69 ? 5.437 4.042 18.730 1.00 39.42 69 GLN B CA 1
ATOM 1809 C C . GLN B 1 69 ? 4.312 3.955 17.709 1.00 38.85 69 GLN B C 1
ATOM 1810 O O . GLN B 1 69 ? 3.430 4.804 17.682 1.00 38.91 69 GLN B O 1
ATOM 1816 N N . VAL B 1 70 ? 4.327 2.904 16.894 1.00 38.76 70 VAL B N 1
ATOM 1817 C CA . VAL B 1 70 ? 3.181 2.590 16.014 1.00 38.75 70 VAL B CA 1
ATOM 1818 C C . VAL B 1 70 ? 1.891 2.476 16.830 1.00 39.50 70 VAL B C 1
ATOM 1819 O O . VAL B 1 70 ? 0.821 2.984 16.414 1.00 40.00 70 VAL B O 1
ATOM 1823 N N . ASP B 1 71 ? 1.995 1.836 18.006 1.00 40.12 71 ASP B N 1
ATOM 1824 C CA . ASP B 1 71 ? 0.845 1.656 18.927 1.00 40.79 71 ASP B CA 1
ATOM 1825 C C . ASP B 1 71 ? 0.196 2.996 19.297 1.00 40.82 71 ASP B C 1
ATOM 1826 O O . ASP B 1 71 ? -1.034 3.119 19.332 1.00 40.80 71 ASP B O 1
ATOM 1831 N N . GLU B 1 72 ? 1.031 3.987 19.584 1.00 41.06 72 GLU B N 1
ATOM 1832 C CA . GLU B 1 72 ? 0.563 5.338 19.860 1.00 41.53 72 GLU B CA 1
ATOM 1833 C C . GLU B 1 72 ? -0.066 5.963 18.638 1.00 41.22 72 GLU B C 1
ATOM 1834 O O . GLU B 1 72 ? -1.006 6.742 18.749 1.00 40.60 72 GLU B O 1
ATOM 1840 N N . GLY B 1 73 ? 0.478 5.644 17.464 1.00 41.61 73 GLY B N 1
ATOM 1841 C CA . GLY B 1 73 ? -0.112 6.094 16.203 1.00 41.37 73 GLY B CA 1
ATOM 1842 C C . GLY B 1 73 ? -1.512 5.567 16.028 1.00 41.44 73 GLY B C 1
ATOM 1843 O O . GLY B 1 73 ? -2.432 6.320 15.715 1.00 41.22 73 GLY B O 1
ATOM 1844 N N . VAL B 1 74 ? -1.678 4.260 16.252 1.00 42.21 74 VAL B N 1
ATOM 1845 C CA . VAL B 1 74 ? -2.988 3.598 16.094 1.00 42.79 74 VAL B CA 1
ATOM 1846 C C . VAL B 1 74 ? -4.035 4.168 17.060 1.00 43.33 74 VAL B C 1
ATOM 1847 O O . VAL B 1 74 ? -5.199 4.394 16.673 1.00 43.59 74 VAL B O 1
ATOM 1851 N N . LYS B 1 75 ? -3.621 4.403 18.319 1.00 43.54 75 LYS B N 1
ATOM 1852 C CA . LYS B 1 75 ? -4.533 4.952 19.352 1.00 43.48 75 LYS B CA 1
ATOM 1853 C C . LYS B 1 75 ? -5.070 6.310 18.952 1.00 43.01 75 LYS B C 1
ATOM 1854 O O . LYS B 1 75 ? -6.218 6.620 19.206 1.00 43.53 75 LYS B O 1
ATOM 1860 N N . ALA B 1 76 ? -4.232 7.104 18.289 1.00 42.20 76 ALA B N 1
ATOM 1861 C CA . ALA B 1 76 ? -4.593 8.464 17.895 1.00 41.83 76 ALA B CA 1
ATOM 1862 C C . ALA B 1 76 ? -5.334 8.554 16.524 1.00 42.72 76 ALA B C 1
ATOM 1863 O O . ALA B 1 76 ? -5.850 9.628 16.158 1.00 42.91 76 ALA B O 1
ATOM 1865 N N . LEU B 1 77 ? -5.368 7.443 15.774 1.00 42.87 77 LEU B N 1
ATOM 1866 C CA . LEU B 1 77 ? -6.064 7.419 14.479 1.00 42.85 77 LEU B CA 1
ATOM 1867 C C . LEU B 1 77 ? -7.521 7.830 14.649 1.00 42.77 77 LEU B C 1
ATOM 1868 O O . LEU B 1 77 ? -8.195 7.341 15.526 1.00 43.23 77 LEU B O 1
ATOM 1873 N N . SER B 1 78 ? -7.985 8.767 13.820 1.00 42.90 78 SER B N 1
ATOM 1874 C CA . SER B 1 78 ? -9.421 9.031 13.695 1.00 42.53 78 SER B CA 1
ATOM 1875 C C . SER B 1 78 ? -9.787 9.340 12.253 1.00 42.21 78 SER B C 1
ATOM 1876 O O . SER B 1 78 ? -8.925 9.435 11.398 1.00 42.16 78 SER B O 1
ATOM 1879 N N . VAL B 1 79 ? -11.071 9.461 11.988 1.00 41.84 79 VAL B N 1
ATOM 1880 C CA . VAL B 1 79 ? -11.549 9.635 10.641 1.00 42.15 79 VAL B CA 1
ATOM 1881 C C . VAL B 1 79 ? -10.778 10.733 9.862 1.00 42.95 79 VAL B C 1
ATOM 1882 O O . VAL B 1 79 ? -10.578 11.854 10.363 1.00 43.62 79 VAL B O 1
ATOM 1886 N N . ASP B 1 80 ? -10.326 10.386 8.657 1.00 43.27 80 ASP B N 1
ATOM 1887 C CA . ASP B 1 80 ? -9.539 11.306 7.806 1.00 43.42 80 ASP B CA 1
ATOM 1888 C C . ASP B 1 80 ? -8.367 11.953 8.534 1.00 43.34 80 ASP B C 1
ATOM 1889 O O . ASP B 1 80 ? -7.918 13.045 8.166 1.00 43.08 80 ASP B O 1
ATOM 1894 N N . PHE B 1 81 ? -7.855 11.260 9.557 1.00 43.39 81 PHE B N 1
ATOM 1895 C CA . PHE B 1 81 ? -6.681 11.727 10.312 1.00 44.10 81 PHE B CA 1
ATOM 1896 C C . PHE B 1 81 ? -6.959 13.037 11.045 1.00 45.30 81 PHE B C 1
ATOM 1897 O O . PHE B 1 81 ? -6.051 13.811 11.299 1.00 45.40 81 PHE B O 1
ATOM 1905 N N . GLY B 1 82 ? -8.230 13.271 11.390 1.00 46.79 82 GLY B N 1
ATOM 1906 C CA . GLY B 1 82 ? -8.670 14.575 11.931 1.00 48.18 82 GLY B CA 1
ATOM 1907 C C . GLY B 1 82 ? -7.909 15.005 13.178 1.00 49.09 82 GLY B C 1
ATOM 1908 O O . GLY B 1 82 ? -7.382 16.089 13.234 1.00 50.06 82 GLY B O 1
ATOM 1909 N N . ASP B 1 83 ? -7.848 14.127 14.167 1.00 50.14 83 ASP B N 1
ATOM 1910 C CA . ASP B 1 83 ? -7.175 14.431 15.441 1.00 51.28 83 ASP B CA 1
ATOM 1911 C C . ASP B 1 83 ? -5.664 14.740 15.257 1.00 50.89 83 ASP B C 1
ATOM 1912 O O . ASP B 1 83 ? -4.896 13.880 14.840 1.00 51.57 83 ASP B O 1
ATOM 1917 N N . LYS B 1 84 ? -5.256 15.959 15.626 1.00 50.11 84 LYS B N 1
ATOM 1918 C CA . LYS B 1 84 ? -3.864 16.401 15.445 1.00 49.54 84 LYS B CA 1
ATOM 1919 C C . LYS B 1 84 ? -2.892 15.700 16.404 1.00 49.07 84 LYS B C 1
ATOM 1920 O O . LYS B 1 84 ? -1.676 15.916 16.342 1.00 48.99 84 LYS B O 1
ATOM 1922 N N . LYS B 1 85 ? -3.423 14.855 17.276 1.00 48.78 85 LYS B N 1
ATOM 1923 C CA . LYS B 1 85 ? -2.577 14.025 18.131 1.00 49.25 85 LYS B CA 1
ATOM 1924 C C . LYS B 1 85 ? -1.885 12.893 17.314 1.00 49.56 85 LYS B C 1
ATOM 1925 O O . LYS B 1 85 ? -0.844 12.354 17.731 1.00 50.57 85 LYS B O 1
ATOM 1927 N N . PHE B 1 86 ? -2.461 12.556 16.154 1.00 48.89 86 PHE B N 1
ATOM 1928 C CA . PHE B 1 86 ? -1.780 11.702 15.174 1.00 48.92 86 PHE B CA 1
ATOM 1929 C C . PHE B 1 86 ? -0.470 12.371 14.658 1.00 49.46 86 PHE B C 1
ATOM 1930 O O . PHE B 1 86 ? 0.577 11.732 14.604 1.00 50.01 86 PHE B O 1
ATOM 1938 N N . ASP B 1 87 ? -0.550 13.661 14.318 1.00 49.45 87 ASP B N 1
ATOM 1939 C CA . ASP B 1 87 ? 0.597 14.406 13.804 1.00 49.75 87 ASP B CA 1
ATOM 1940 C C . ASP B 1 87 ? 1.790 14.387 14.758 1.00 49.73 87 ASP B C 1
ATOM 1941 O O . ASP B 1 87 ? 2.933 14.451 14.321 1.00 50.29 87 ASP B O 1
ATOM 1946 N N . ASP B 1 88 ? 1.518 14.300 16.062 1.00 49.22 88 ASP B N 1
ATOM 1947 C CA . ASP B 1 88 ? 2.578 14.455 17.089 1.00 48.64 88 ASP B CA 1
ATOM 1948 C C . ASP B 1 88 ? 3.419 13.194 17.318 1.00 47.65 88 ASP B C 1
ATOM 1949 O O . ASP B 1 88 ? 4.594 13.282 17.692 1.00 47.31 88 ASP B O 1
ATOM 1954 N N . VAL B 1 89 ? 2.830 12.026 17.092 1.00 46.30 89 VAL B N 1
ATOM 1955 C CA . VAL B 1 89 ? 3.608 10.785 17.131 1.00 45.31 89 VAL B CA 1
ATOM 1956 C C . VAL B 1 89 ? 4.695 10.771 16.038 1.00 44.30 89 VAL B C 1
ATOM 1957 O O . VAL B 1 89 ? 5.832 10.381 16.285 1.00 43.62 89 VAL B O 1
ATOM 1961 N N . TRP B 1 90 ? 4.339 11.222 14.849 1.00 43.45 90 TRP B N 1
ATOM 1962 C CA . TRP B 1 90 ? 5.244 11.128 13.708 1.00 42.92 90 TRP B CA 1
ATOM 1963 C C . TRP B 1 90 ? 6.201 12.356 13.564 1.00 43.93 90 TRP B C 1
ATOM 1964 O O . TRP B 1 90 ? 7.294 12.233 13.014 1.00 43.42 90 TRP B O 1
ATOM 1975 N N . LYS B 1 91 ? 5.808 13.500 14.141 1.00 45.62 91 LYS B N 1
ATOM 1976 C CA . LYS B 1 91 ? 6.769 14.597 14.426 1.00 47.40 91 LYS B CA 1
ATOM 1977 C C . LYS B 1 91 ? 7.843 14.164 15.455 1.00 47.67 91 LYS B C 1
ATOM 1978 O O . LYS B 1 91 ? 9.020 14.520 15.331 1.00 48.26 91 LYS B O 1
ATOM 1984 N N . LYS B 1 92 ? 7.431 13.371 16.438 1.00 47.93 92 LYS B N 1
ATOM 1985 C CA . LYS B 1 92 ? 8.362 12.786 17.408 1.00 48.42 92 LYS B CA 1
ATOM 1986 C C . LYS B 1 92 ? 9.353 11.871 16.709 1.00 48.17 92 LYS B C 1
ATOM 1987 O O . LYS B 1 92 ? 10.533 11.836 17.060 1.00 47.92 92 LYS B O 1
ATOM 1993 N N . LEU B 1 93 ? 8.865 11.123 15.714 1.00 48.71 93 LEU B N 1
ATOM 1994 C CA . LEU B 1 93 ? 9.742 10.331 14.820 1.00 49.11 93 LEU B CA 1
ATOM 1995 C C . LEU B 1 93 ? 10.726 11.242 14.082 1.00 49.91 93 LEU B C 1
ATOM 1996 O O . LEU B 1 93 ? 11.910 10.929 13.967 1.00 49.58 93 LEU B O 1
ATOM 2001 N N . ALA B 1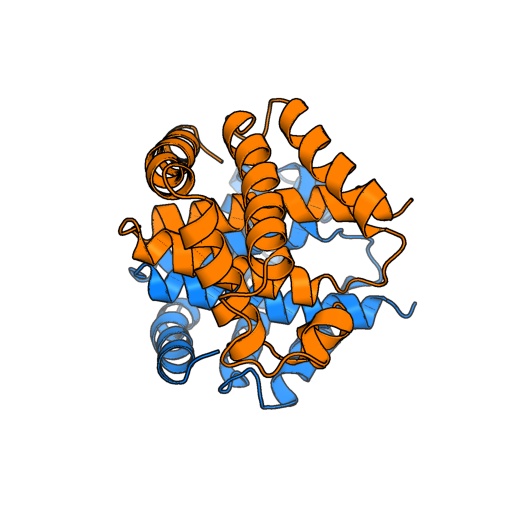 94 ? 10.227 12.378 13.601 1.00 51.23 94 ALA B N 1
ATOM 2002 C CA . ALA B 1 94 ? 11.063 13.346 12.899 1.00 52.68 94 ALA B CA 1
ATOM 2003 C C . ALA B 1 94 ? 12.303 13.731 13.713 1.00 53.39 94 ALA B C 1
ATOM 2004 O O . ALA B 1 94 ? 13.437 13.479 13.279 1.00 53.16 94 ALA B O 1
ATOM 2006 N N . GLN B 1 95 ? 12.092 14.304 14.908 1.00 53.99 95 GLN B N 1
ATOM 2007 C CA . GLN B 1 95 ? 13.219 14.842 15.685 1.00 55.70 95 GLN B CA 1
ATOM 2008 C C . GLN B 1 95 ? 14.228 13.770 16.074 1.00 55.99 95 GLN B C 1
ATOM 2009 O O . GLN B 1 95 ? 15.420 14.037 16.148 1.00 56.18 95 GLN B O 1
ATOM 2015 N N . THR B 1 96 ? 13.751 12.538 16.233 1.00 56.60 96 THR B N 1
ATOM 2016 C CA . THR B 1 96 ? 14.614 11.425 16.628 1.00 56.76 96 THR B CA 1
ATOM 2017 C C . THR B 1 96 ? 15.444 10.854 15.464 1.00 56.66 96 THR B C 1
ATOM 2018 O O . THR B 1 96 ? 16.592 10.455 15.657 1.00 56.59 96 THR B O 1
ATOM 2022 N N . HIS B 1 97 ? 14.866 10.839 14.259 1.00 56.89 97 HIS B N 1
ATOM 2023 C CA . HIS B 1 97 ? 15.505 10.172 13.094 1.00 57.23 97 HIS B CA 1
ATOM 2024 C C . HIS B 1 97 ? 16.180 11.165 12.101 1.00 58.30 97 HIS B C 1
ATOM 2025 O O . HIS B 1 97 ? 16.878 10.753 11.184 1.00 58.06 97 HIS B O 1
ATOM 2032 N N . HIS B 1 98 ? 15.960 12.457 12.313 1.00 59.93 98 HIS B N 1
ATOM 2033 C CA . HIS B 1 98 ? 16.516 13.502 11.442 1.00 61.99 98 HIS B CA 1
ATOM 2034 C C . HIS B 1 98 ? 18.047 13.374 11.245 1.00 62.42 98 HIS B C 1
ATOM 2035 O O . HIS B 1 98 ? 18.534 13.344 10.121 1.00 62.17 98 HIS B O 1
ATOM 2042 N N . GLU B 1 99 ? 18.779 13.262 12.351 1.00 63.92 99 GLU B N 1
ATOM 2043 C CA . GLU B 1 99 ? 20.256 13.284 12.320 1.00 65.17 99 GLU B CA 1
ATOM 2044 C C . GLU B 1 99 ? 20.847 11.987 11.759 1.00 64.53 99 GLU B C 1
ATOM 2045 O O . GLU B 1 99 ? 22.023 11.700 11.955 1.00 64.61 99 GLU B O 1
ATOM 2051 N N . LYS B 1 100 ? 20.017 11.197 11.090 1.00 64.53 100 LYS B N 1
ATOM 2052 C CA . LYS B 1 100 ? 20.484 9.975 10.411 1.00 64.55 100 LYS B CA 1
ATOM 2053 C C . LYS B 1 100 ? 19.985 9.988 8.996 1.00 64.30 100 LYS B C 1
ATOM 2054 O O . LYS B 1 100 ? 18.798 10.085 8.764 1.00 64.91 100 LYS B O 1
ATOM 2058 N N . LYS B 1 101 ? 20.895 9.949 8.040 1.00 64.07 101 LYS B N 1
ATOM 2059 C CA . LYS B 1 101 ? 20.511 10.114 6.648 1.00 63.51 101 LYS B CA 1
ATOM 2060 C C . LYS B 1 101 ? 19.709 8.910 6.153 1.00 62.65 101 LYS B C 1
ATOM 2061 O O . LYS B 1 101 ? 20.249 7.981 5.543 1.00 62.36 101 LYS B O 1
ATOM 2065 N N . VAL B 1 102 ? 18.414 8.942 6.439 1.00 61.51 102 VAL B N 1
ATOM 2066 C CA . VAL B 1 102 ? 17.571 7.770 6.374 1.00 60.25 102 VAL B CA 1
ATOM 2067 C C . VAL B 1 102 ? 16.642 7.835 5.171 1.00 59.08 102 VAL B C 1
ATOM 2068 O O . VAL B 1 102 ? 15.648 8.546 5.183 1.00 59.13 102 VAL B O 1
ATOM 2072 N N . GLU B 1 103 ? 16.972 7.079 4.142 1.00 57.59 103 GLU B N 1
ATOM 2073 C CA . GLU B 1 103 ? 16.243 7.124 2.895 1.00 56.35 103 GLU B CA 1
ATOM 2074 C C . GLU B 1 103 ? 14.766 6.725 3.056 1.00 54.46 103 GLU B C 1
ATOM 2075 O O . GLU B 1 103 ? 14.451 5.672 3.606 1.00 54.00 103 GLU B O 1
ATOM 2081 N N . ARG B 1 104 ? 13.879 7.565 2.540 1.00 52.47 104 ARG B N 1
ATOM 2082 C CA . ARG B 1 104 ? 12.458 7.245 2.462 1.00 50.73 104 ARG B CA 1
ATOM 2083 C C . ARG B 1 104 ? 12.234 5.800 2.051 1.00 49.51 104 ARG B C 1
ATOM 2084 O O . ARG B 1 104 ? 11.373 5.118 2.595 1.00 48.83 104 ARG B O 1
ATOM 2092 N N . ARG B 1 105 ? 13.037 5.332 1.104 1.00 48.62 105 ARG B N 1
ATOM 2093 C CA . ARG B 1 105 ? 12.875 3.997 0.545 1.00 47.81 105 ARG B CA 1
ATOM 2094 C C . ARG B 1 105 ? 12.895 2.914 1.624 1.00 46.60 105 ARG B C 1
ATOM 2095 O O . ARG B 1 105 ? 12.040 2.015 1.646 1.00 46.17 105 ARG B O 1
ATOM 2103 N N . SER B 1 106 ? 13.860 3.003 2.514 1.00 45.42 106 SER B N 1
ATOM 2104 C CA . SER B 1 106 ? 14.044 1.999 3.511 1.00 44.56 106 SER B CA 1
ATOM 2105 C C . SER B 1 106 ? 12.939 2.060 4.600 1.00 43.85 106 SER B C 1
ATOM 2106 O O . SER B 1 106 ? 12.636 1.053 5.243 1.00 44.24 106 SER B O 1
ATOM 2109 N N . TYR B 1 107 ? 12.304 3.220 4.748 1.00 42.19 107 TYR B N 1
ATOM 2110 C CA . TYR B 1 107 ? 11.066 3.298 5.514 1.00 40.86 107 TYR B CA 1
ATOM 2111 C C . TYR B 1 107 ? 9.924 2.530 4.821 1.00 39.79 107 TYR B C 1
ATOM 2112 O O . TYR B 1 107 ? 9.203 1.760 5.470 1.00 38.71 107 TYR B O 1
ATOM 2121 N N . ASN B 1 108 ? 9.745 2.768 3.509 1.00 38.54 108 ASN B N 1
ATOM 2122 C CA . ASN B 1 108 ? 8.801 1.953 2.690 1.00 38.07 108 ASN B CA 1
ATOM 2123 C C . ASN B 1 108 ? 9.016 0.458 2.850 1.00 37.60 108 ASN B C 1
ATOM 2124 O O . ASN B 1 108 ? 8.064 -0.297 2.961 1.00 37.20 108 ASN B O 1
ATOM 2129 N N . GLU B 1 109 ? 10.279 0.035 2.880 1.00 37.82 109 GLU B N 1
ATOM 2130 C CA . GLU B 1 109 ? 10.588 -1.380 2.990 1.00 38.17 109 GLU B CA 1
ATOM 2131 C C . GLU B 1 109 ? 10.184 -1.960 4.350 1.00 38.16 109 GLU B C 1
ATOM 2132 O O . GLU B 1 109 ? 9.673 -3.086 4.427 1.00 38.47 109 GLU B O 1
ATOM 2138 N N . LEU B 1 110 ? 10.309 -1.148 5.403 1.00 37.47 110 LEU B N 1
ATOM 2139 C CA . LEU B 1 110 ? 9.847 -1.552 6.730 1.00 36.79 110 LEU B CA 1
ATOM 2140 C C . LEU B 1 110 ? 8.317 -1.650 6.780 1.00 36.40 110 LEU B C 1
ATOM 2141 O O . LEU B 1 110 ? 7.764 -2.571 7.386 1.00 36.75 110 LEU B O 1
ATOM 2146 N N . LYS B 1 111 ? 7.643 -0.714 6.110 1.00 36.06 111 LYS B N 1
ATOM 2147 C CA . LYS B 1 111 ? 6.164 -0.775 5.932 1.00 35.22 111 LYS B CA 1
ATOM 2148 C C . LYS B 1 111 ? 5.711 -2.133 5.344 1.00 35.40 111 LYS B C 1
ATOM 2149 O O . LYS B 1 111 ? 4.773 -2.748 5.837 1.00 34.07 111 LYS B O 1
ATOM 2155 N N . ASP B 1 112 ? 6.415 -2.591 4.307 1.00 36.52 112 ASP B N 1
ATOM 2156 C CA . ASP B 1 112 ? 6.135 -3.881 3.685 1.00 37.29 112 ASP B CA 1
ATOM 2157 C C . ASP B 1 112 ? 6.122 -4.998 4.744 1.00 37.37 112 ASP B C 1
ATOM 2158 O O . ASP B 1 112 ? 5.157 -5.729 4.863 1.00 37.36 112 ASP B O 1
ATOM 2163 N N . ILE B 1 113 ? 7.175 -5.064 5.550 1.00 37.62 113 ILE B N 1
ATOM 2164 C CA . ILE B 1 113 ? 7.315 -6.127 6.531 1.00 37.55 113 ILE B CA 1
ATOM 2165 C C . ILE B 1 113 ? 6.292 -5.999 7.672 1.00 38.13 113 ILE B C 1
ATOM 2166 O O . ILE B 1 113 ? 5.621 -6.989 8.032 1.00 38.18 113 ILE B O 1
ATOM 2171 N N . ILE B 1 114 ? 6.147 -4.781 8.220 1.00 37.93 114 ILE B N 1
ATOM 2172 C CA . ILE B 1 114 ? 5.206 -4.551 9.315 1.00 37.67 114 ILE B CA 1
ATOM 2173 C C . ILE B 1 114 ? 3.825 -5.083 8.960 1.00 38.05 114 ILE B C 1
ATOM 2174 O O . ILE B 1 114 ? 3.176 -5.741 9.778 1.00 38.81 114 ILE B O 1
ATOM 2179 N N . ILE B 1 115 ? 3.401 -4.842 7.724 1.00 37.95 115 ILE B N 1
ATOM 2180 C CA . ILE B 1 115 ? 2.075 -5.268 7.267 1.00 38.33 115 ILE B CA 1
ATOM 2181 C C . ILE B 1 115 ? 2.005 -6.772 7.012 1.00 39.07 115 ILE B C 1
ATOM 2182 O O . ILE B 1 115 ? 0.962 -7.375 7.161 1.00 39.39 115 ILE B O 1
ATOM 2187 N N . GLU B 1 116 ? 3.143 -7.373 6.686 1.00 39.93 116 GLU B N 1
ATOM 2188 C CA . GLU B 1 116 ? 3.231 -8.820 6.543 1.00 40.74 116 GLU B CA 1
ATOM 2189 C C . GLU B 1 116 ? 3.118 -9.555 7.886 1.00 41.14 116 GLU B C 1
ATOM 2190 O O . GLU B 1 116 ? 2.378 -10.526 8.002 1.00 40.49 116 GLU B O 1
ATOM 2196 N N . VAL B 1 117 ? 3.877 -9.098 8.888 1.00 41.75 117 VAL B N 1
ATOM 2197 C CA . VAL B 1 117 ? 3.823 -9.705 10.227 1.00 42.31 117 VAL B CA 1
ATOM 2198 C C . VAL B 1 117 ? 2.435 -9.558 10.845 1.00 42.88 117 VAL B C 1
ATOM 2199 O O . VAL B 1 117 ? 1.931 -10.491 11.491 1.00 42.94 117 VAL B O 1
ATOM 2203 N N . VAL B 1 118 ? 1.807 -8.394 10.631 1.00 42.98 118 VAL B N 1
ATOM 2204 C CA . VAL B 1 118 ? 0.422 -8.177 11.067 1.00 43.48 118 VAL B CA 1
ATOM 2205 C C . VAL B 1 118 ? -0.462 -9.210 10.429 1.00 44.76 118 VAL B C 1
ATOM 2206 O O . VAL B 1 118 ? -1.288 -9.817 11.081 1.00 45.06 118 VAL B O 1
ATOM 2210 N N . CYS B 1 119 ? -0.221 -9.456 9.155 1.00 47.26 119 CYS B N 1
ATOM 2211 C CA . CYS B 1 119 ? -1.025 -10.374 8.378 1.00 48.19 119 CYS B CA 1
ATOM 2212 C C . CYS B 1 119 ? -0.885 -11.823 8.851 1.00 48.46 119 CYS B C 1
ATOM 2213 O O . CYS B 1 119 ? -1.774 -12.638 8.642 1.00 49.03 119 CYS B O 1
ATOM 2216 N N . SER B 1 120 ? 0.238 -12.13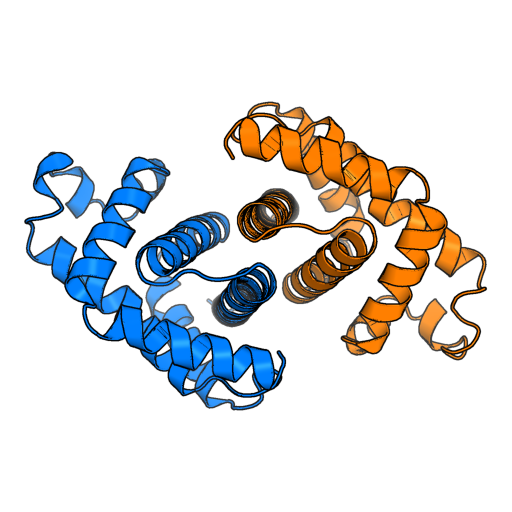9 9.473 1.00 48.67 120 SER B N 1
ATOM 2217 C CA . SER B 1 120 ? 0.484 -13.492 9.920 1.00 49.07 120 SER B CA 1
ATOM 2218 C C . SER B 1 120 ? -0.075 -13.735 11.333 1.00 49.40 120 SER B C 1
ATOM 2219 O O . SER B 1 120 ? -0.168 -14.872 11.776 1.00 49.90 120 SER B O 1
ATOM 2222 N N . CYS B 1 121 ? -0.470 -12.661 12.016 1.00 48.88 121 CYS B N 1
ATOM 2223 C CA . CYS B 1 121 ? -1.103 -12.784 13.334 1.00 48.64 121 CYS B CA 1
ATOM 2224 C C . CYS B 1 121 ? -2.622 -12.849 13.228 1.00 48.59 121 CYS B C 1
ATOM 2225 O O . CYS B 1 121 ? -3.266 -13.662 13.886 1.00 48.25 121 CYS B O 1
ATOM 2228 N N . VAL B 1 122 ? -3.186 -11.978 12.408 1.00 48.60 122 VAL B N 1
ATOM 2229 C CA . VAL B 1 122 ? -4.592 -12.043 12.057 1.00 48.91 122 VAL B CA 1
ATOM 2230 C C . VAL B 1 122 ? -4.698 -11.929 10.544 1.00 48.93 122 VAL B C 1
ATOM 2231 O O . VAL B 1 122 ? -3.890 -11.253 9.927 1.00 50.27 122 VAL B O 1
ATOM 2235 N N . LYS B 1 123 ? -5.680 -12.603 9.944 1.00 48.21 123 LYS B N 1
ATOM 2236 C CA . LYS B 1 123 ? -5.847 -12.560 8.462 1.00 47.93 123 LYS B CA 1
ATOM 2237 C C . LYS B 1 123 ? -6.610 -11.326 8.012 1.00 47.26 123 LYS B C 1
ATOM 2238 O O . LYS B 1 123 ? -7.778 -11.138 8.367 1.00 47.80 123 LYS B O 1
ATOM 2240 N N . LEU B 1 124 ? -5.938 -10.477 7.241 1.00 46.42 124 LEU B N 1
ATOM 2241 C CA . LEU B 1 124 ? -6.554 -9.275 6.695 1.00 45.35 124 LEU B CA 1
ATOM 2242 C C . LEU B 1 124 ? -7.084 -9.537 5.299 1.00 45.54 124 LEU B C 1
ATOM 2243 O O . LEU B 1 124 ? -6.495 -10.307 4.537 1.00 45.53 124 LEU B O 1
ATOM 2248 N N . ASN B 1 125 ? -8.201 -8.907 4.959 1.00 45.07 125 ASN B N 1
ATOM 2249 C CA . ASN B 1 125 ? -8.651 -8.892 3.585 1.00 45.49 125 ASN B CA 1
ATOM 2250 C C . ASN B 1 125 ? -8.067 -7.682 2.800 1.00 45.68 125 ASN B C 1
ATOM 2251 O O . ASN B 1 125 ? -7.233 -6.923 3.328 1.00 44.85 125 ASN B O 1
ATOM 2256 N N . GLU B 1 126 ? -8.488 -7.530 1.546 1.00 45.61 126 GLU B N 1
ATOM 2257 C CA . GLU B 1 126 ? -7.837 -6.598 0.641 1.00 45.69 126 GLU B CA 1
ATOM 2258 C C . GLU B 1 126 ? -8.100 -5.124 0.989 1.00 45.03 126 GLU B C 1
ATOM 2259 O O . GLU B 1 126 ? -7.240 -4.277 0.764 1.00 44.86 126 GLU B O 1
ATOM 2265 N N . LYS B 1 127 ? -9.272 -4.837 1.586 1.00 44.78 127 LYS B N 1
ATOM 2266 C CA . LYS B 1 127 ? -9.597 -3.455 2.075 1.00 44.42 127 LYS B CA 1
ATOM 2267 C C . LYS B 1 127 ? -8.774 -3.050 3.320 1.00 42.56 127 LYS B C 1
ATOM 2268 O O . LYS B 1 127 ? -8.407 -1.896 3.483 1.00 43.05 127 LYS B O 1
ATOM 2274 N N . GLN B 1 128 ? -8.465 -4.015 4.160 1.00 40.87 128 GLN B N 1
ATOM 2275 C CA . GLN B 1 128 ? -7.654 -3.764 5.347 1.00 38.88 128 GLN B CA 1
ATOM 2276 C C . GLN B 1 128 ? -6.153 -3.558 5.048 1.00 37.38 128 GLN B C 1
ATOM 2277 O O . GLN B 1 128 ? -5.496 -2.747 5.698 1.00 36.47 128 GLN B O 1
ATOM 2283 N N . VAL B 1 129 ? -5.618 -4.326 4.087 1.00 35.62 129 VAL B N 1
ATOM 2284 C CA . VAL B 1 129 ? -4.259 -4.116 3.609 1.00 33.48 129 VAL B CA 1
ATOM 2285 C C . VAL B 1 129 ? -4.145 -2.714 3.010 1.00 33.93 129 VAL B C 1
ATOM 2286 O O . VAL B 1 129 ? -3.192 -2.011 3.254 1.00 33.41 129 VAL B O 1
ATOM 2290 N N . HIS B 1 130 ? -5.161 -2.315 2.240 1.00 34.35 130 HIS B N 1
ATOM 2291 C CA . HIS B 1 130 ? -5.193 -1.001 1.639 1.00 34.26 130 HIS B CA 1
ATOM 2292 C C . HIS B 1 130 ? -5.140 0.068 2.732 1.00 34.92 130 HIS B C 1
ATOM 2293 O O . HIS B 1 130 ? -4.315 0.993 2.672 1.00 35.87 130 HIS B O 1
ATOM 2300 N N . ALA B 1 131 ? -5.965 -0.102 3.765 1.00 34.22 131 ALA B N 1
ATOM 2301 C CA . ALA B 1 131 ? -6.023 0.853 4.867 1.00 33.94 131 ALA B CA 1
ATOM 2302 C C . ALA B 1 131 ? -4.687 0.991 5.624 1.00 34.49 131 ALA B C 1
ATOM 2303 O O . ALA B 1 131 ? -4.275 2.114 5.969 1.00 35.86 131 ALA B O 1
ATOM 2305 N N . TYR B 1 132 ? -4.006 -0.127 5.868 1.00 33.69 132 TYR B N 1
ATOM 2306 C CA . TYR B 1 132 ? -2.731 -0.083 6.596 1.00 34.11 132 TYR B CA 1
ATOM 2307 C C . TYR B 1 132 ? -1.653 0.689 5.844 1.00 34.11 132 TYR B C 1
ATOM 2308 O O . TYR B 1 132 ? -0.881 1.440 6.453 1.00 34.34 132 TYR B O 1
ATOM 2317 N N . HIS B 1 133 ? -1.588 0.500 4.518 1.00 33.36 133 HIS B N 1
ATOM 2318 C CA . HIS B 1 133 ? -0.653 1.283 3.683 1.00 32.79 133 HIS B CA 1
ATOM 2319 C C . HIS B 1 133 ? -0.868 2.796 3.843 1.00 31.54 133 HIS B C 1
ATOM 2320 O O . HIS B 1 133 ? 0.066 3.535 4.087 1.00 30.11 133 HIS B O 1
ATOM 2327 N N . LYS B 1 134 ? -2.110 3.239 3.700 1.00 30.92 134 LYS B N 1
ATOM 2328 C CA . LYS B 1 134 ? -2.416 4.673 3.842 1.00 30.43 134 LYS B CA 1
ATOM 2329 C C . LYS B 1 134 ? -2.049 5.195 5.244 1.00 30.28 134 LYS B C 1
ATOM 2330 O O . LYS B 1 134 ? -1.532 6.276 5.375 1.00 30.82 134 LYS B O 1
ATOM 2336 N N . PHE B 1 135 ? -2.343 4.401 6.278 1.00 29.71 135 PHE B N 1
ATOM 2337 C CA . PHE B 1 135 ? -1.914 4.705 7.636 1.00 29.95 135 PHE B CA 1
ATOM 2338 C C . PHE B 1 135 ? -0.419 5.078 7.666 1.00 31.17 135 PHE B C 1
ATOM 2339 O O . PHE B 1 135 ? -0.036 6.162 8.158 1.00 31.38 135 PHE B O 1
ATOM 2347 N N . PHE B 1 136 ? 0.415 4.186 7.140 1.00 31.49 136 PHE B N 1
ATOM 2348 C CA . PHE B 1 136 ? 1.837 4.367 7.184 1.00 32.25 136 PHE B CA 1
ATOM 2349 C C . PHE B 1 136 ? 2.301 5.401 6.145 1.00 33.32 136 PHE B C 1
ATOM 2350 O O . PHE B 1 136 ? 3.225 6.151 6.393 1.00 34.36 136 PHE B O 1
ATOM 2358 N N . ASP B 1 137 ? 1.610 5.471 5.007 1.00 34.40 137 ASP B N 1
ATOM 2359 C CA . ASP B 1 137 ? 1.950 6.458 3.972 1.00 35.36 137 ASP B CA 1
ATOM 2360 C C . ASP B 1 137 ? 1.855 7.875 4.525 1.00 36.44 137 ASP B C 1
ATOM 2361 O O . ASP B 1 137 ? 2.722 8.711 4.264 1.00 36.90 137 ASP B O 1
ATOM 2366 N N . ARG B 1 138 ? 0.803 8.134 5.310 1.00 37.41 138 ARG B N 1
ATOM 2367 C CA . ARG B 1 138 ? 0.544 9.460 5.842 1.00 38.34 138 ARG B CA 1
ATOM 2368 C C . ARG B 1 138 ? 1.407 9.760 7.072 1.00 39.45 138 ARG B C 1
ATOM 2369 O O . ARG B 1 138 ? 1.906 10.878 7.230 1.00 39.84 138 ARG B O 1
ATOM 2377 N N . ALA B 1 139 ? 1.608 8.746 7.928 1.00 39.89 139 ALA B N 1
ATOM 2378 C CA . ALA B 1 139 ? 2.614 8.834 9.006 1.00 39.32 139 ALA B CA 1
ATOM 2379 C C . ALA B 1 139 ? 3.938 9.358 8.458 1.00 40.33 139 ALA B C 1
ATOM 2380 O O . ALA B 1 139 ? 4.536 10.274 9.026 1.00 40.47 139 ALA B O 1
ATOM 2382 N N . TYR B 1 140 ? 4.382 8.780 7.337 1.00 40.44 140 TYR B N 1
ATOM 2383 C CA . TYR B 1 140 ? 5.677 9.121 6.751 1.00 40.55 140 TYR B CA 1
ATOM 2384 C C . TYR B 1 140 ? 5.662 10.528 6.098 1.00 40.98 140 TYR B C 1
ATOM 2385 O O . TYR B 1 140 ? 6.612 11.293 6.235 1.00 41.00 140 TYR B O 1
ATOM 2394 N N . ASP B 1 141 ? 4.587 10.847 5.381 1.00 41.44 141 ASP B N 1
ATOM 2395 C CA . ASP B 1 141 ? 4.448 12.186 4.766 1.00 41.45 141 ASP B CA 1
ATOM 2396 C C . ASP B 1 141 ? 4.600 13.290 5.807 1.00 42.75 141 ASP B C 1
ATOM 2397 O O . ASP B 1 141 ? 5.351 14.251 5.601 1.00 43.42 141 ASP B O 1
ATOM 2402 N N . ILE B 1 142 ? 3.898 13.131 6.937 1.00 44.03 142 ILE B N 1
ATOM 2403 C CA . ILE B 1 142 ? 4.023 14.025 8.079 1.00 44.36 142 ILE B CA 1
ATOM 2404 C C . ILE B 1 142 ? 5.463 14.056 8.613 1.00 45.50 142 ILE B C 1
ATOM 2405 O O . ILE B 1 142 ? 6.010 15.111 8.859 1.00 46.40 142 ILE B O 1
ATOM 2410 N N . ALA B 1 143 ? 6.066 12.887 8.768 1.00 46.57 143 ALA B N 1
ATOM 2411 C CA . ALA B 1 143 ? 7.411 12.789 9.359 1.00 47.53 143 ALA B CA 1
ATOM 2412 C C . ALA B 1 143 ? 8.481 13.499 8.507 1.00 48.85 143 ALA B C 1
ATOM 2413 O O . ALA B 1 143 ? 9.419 14.095 9.052 1.00 49.36 143 ALA B O 1
ATOM 2415 N N . PHE B 1 144 ? 8.346 13.406 7.173 1.00 49.53 144 PHE B N 1
ATOM 2416 C CA . PHE B 1 144 ? 9.365 13.909 6.252 1.00 50.58 144 PHE B CA 1
ATOM 2417 C C . PHE B 1 144 ? 9.216 15.388 5.986 1.00 51.30 144 PHE B C 1
ATOM 2418 O O . PHE B 1 144 ? 10.211 16.099 5.842 1.00 50.66 144 PHE B O 1
ATOM 2426 N N . ALA B 1 145 ? 7.964 15.850 5.911 1.00 52.81 145 ALA B N 1
ATOM 2427 C CA . ALA B 1 145 ? 7.657 17.292 5.909 1.00 54.22 145 ALA B CA 1
ATOM 2428 C C . ALA B 1 145 ? 8.242 17.993 7.138 1.00 55.57 145 ALA B C 1
ATOM 2429 O O . ALA B 1 145 ? 8.690 19.125 7.059 1.00 56.62 145 ALA B O 1
ATOM 2431 N N . GLU B 1 146 ? 8.254 17.302 8.257 1.00 57.01 146 GLU B N 1
ATOM 2432 C CA . GLU B 1 146 ? 8.761 17.870 9.469 1.00 58.50 146 GLU B CA 1
ATOM 2433 C C . GLU B 1 146 ? 10.267 17.892 9.503 1.00 59.28 146 GLU B C 1
ATOM 2434 O O . GLU B 1 146 ? 10.862 18.830 10.025 1.00 59.82 146 GLU B O 1
ATOM 2440 N N . MET B 1 147 ? 10.891 16.863 8.946 1.00 60.30 147 MET B N 1
ATOM 2441 C CA . MET B 1 147 ? 12.349 16.832 8.827 1.00 61.84 147 MET B CA 1
ATOM 2442 C C . MET B 1 147 ? 12.866 17.909 7.846 1.00 62.90 147 MET B C 1
ATOM 2443 O O . MET B 1 147 ? 13.999 18.392 7.979 1.00 63.40 147 MET B O 1
ATOM 2448 N N . ALA B 1 148 ? 12.014 18.295 6.886 1.00 63.95 148 ALA B N 1
ATOM 2449 C CA . ALA B 1 148 ? 12.345 19.360 5.919 1.00 64.70 148 ALA B CA 1
ATOM 2450 C C . ALA B 1 148 ? 12.431 20.775 6.583 1.00 65.14 148 ALA B C 1
ATOM 2451 O O . ALA B 1 148 ? 12.589 21.792 5.885 1.00 65.42 148 ALA B O 1
ATOM 2453 N N . LYS B 1 149 ? 12.609 20.599 7.859 1.00 65.11 149 LYS B N 1
ATOM 2454 C CA . LYS B 1 149 ? 13.210 21.598 8.652 1.00 64.80 149 LYS B CA 1
ATOM 2455 C C . LYS B 1 149 ? 14.755 21.307 8.528 1.00 65.38 149 LYS B C 1
ATOM 2456 O O . LYS B 1 149 ? 15.534 21.852 9.312 1.00 65.26 149 LYS B O 1
#

InterPro domains:
  IPR000971 Globin [PF00042] (26-140)
  IPR000971 Globin [PS01033] (1-148)
  IPR009050 Globin-like superfamily [SSF46458] (2-144)
  IPR012292 Globin/Protoglobin [G3DSA:1.10.490.10] (1-151)
  IPR044399 Myoglobin-like, M family globin domain [cd01040] (9-142)

CATH classification: 1.10.490.10

Sequence (299 aa):
MNSEEVNDIKRTWEVVAAKMTEAGVEMLKRYFKKYPHNLNHFPWFKEIPFDDLPENARFKTHGTRILRQVDEGVKALSVDFGDKKFDDVWKKLAQTHHEKKVERRSYNELKDIIIEVVCSCVKLNEKQVHAYHKFFDRAYDIAFAEMAKMMNSEEVNDIKRTWEVVAAKMTEAGVEMLKRYFKKYPHNLNHFPWFKEIPFDDLPENARFKTHGTRILRQVDEGVKALSVDFGDKKFDDVWKKLAQTHHEKKVERRSYNELKDIIIEVVCSCVKLNEKQVHAYHKFFDRAYDIAFAEMAK

Foldseek 3Di:
DDPVLLVLCVVLLVLCVVPQLVLLLQLVLCLCVVPVVCCVVVVVQVVDPSVCQSVDDVNSVVSSVVVVLVVQLSVQADDVSPGCSNLVSLLVVLVVPLVDPDDPVSLVSSLVRSLVSSCVRPPDDPSNSVSSVVSSVVSSVSSVVNSVDD/DAAVLLVLLLVLVVLCLVCQLVLLLQLVLVLCVVVVVVCVLVVVLVVPDSVCSSVDPVSSVVSSVVVVLVVQLSVQDDGVSPRCSNLVSLLVVQVVCLVPPDDPVSLVSSLVSSLVSSCVRPPDDPSNSVSSCVSSVVSVVSSVVSSVD